Protein AF-A0A3N5DWV9-F1 (afdb_monomer)

Nearest PDB structures (foldseek):
  5wur-assembly2_B  TM=8.855E-01  e=6.430E-06  Bacillus subtilis subsp. subtilis str. 168
  5wuq-assembly1_A  TM=8.742E-01  e=4.858E-06  Bacillus subtilis subsp. subtilis str. 168
  5wur-assembly1_A  TM=8.712E-01  e=4.223E-06  Bacillus subtilis subsp. subtilis str. 168
  7qh5-assembly1_A  TM=7.278E-01  e=8.510E-06  Streptomyces tsukubensis NRRL18488
  7qh5-assembly2_B  TM=7.070E-01  e=1.126E-05  Streptomyces tsukubensis NRRL18488

Structure (mmCIF, N/CA/C/O backbone):
data_AF-A0A3N5DWV9-F1
#
_entry.id   AF-A0A3N5DWV9-F1
#
loop_
_atom_site.group_PDB
_atom_site.id
_atom_site.type_symbol
_atom_site.label_atom_id
_atom_site.label_alt_id
_atom_site.label_comp_id
_atom_site.label_asym_id
_atom_site.label_entity_id
_atom_site.label_seq_id
_atom_site.pdbx_PDB_ins_code
_atom_site.Cartn_x
_atom_site.Cartn_y
_atom_site.Cartn_z
_atom_site.occupancy
_atom_site.B_iso_or_equiv
_atom_site.auth_seq_id
_atom_site.auth_comp_id
_atom_site.auth_asym_id
_atom_site.auth_atom_id
_atom_site.pdbx_PDB_model_num
ATOM 1 N N . MET A 1 1 ? -31.282 -5.369 10.763 1.00 48.88 1 MET A N 1
ATOM 2 C CA . MET A 1 1 ? -30.063 -6.202 10.660 1.00 48.88 1 MET A CA 1
ATOM 3 C C . MET A 1 1 ? -29.044 -5.457 9.824 1.00 48.88 1 MET A C 1
ATOM 5 O O . MET A 1 1 ? -29.419 -4.912 8.793 1.00 48.88 1 MET A O 1
ATOM 9 N N . VAL A 1 2 ? -27.792 -5.394 10.268 1.00 59.12 2 VAL A N 1
ATOM 10 C CA . VAL A 1 2 ? -26.701 -4.851 9.452 1.00 59.12 2 VAL A CA 1
ATOM 11 C C . VAL A 1 2 ? -26.489 -5.791 8.259 1.00 59.12 2 VAL A C 1
ATOM 13 O O . VAL A 1 2 ? -26.286 -6.985 8.460 1.00 59.12 2 VAL A O 1
ATOM 16 N N . ASN A 1 3 ? -26.591 -5.281 7.028 1.00 72.25 3 ASN A N 1
ATOM 17 C CA . ASN A 1 3 ? -26.433 -6.100 5.826 1.00 72.25 3 ASN A CA 1
ATOM 18 C C . ASN A 1 3 ? -24.937 -6.276 5.509 1.00 72.25 3 ASN A C 1
ATOM 20 O O . ASN A 1 3 ? -24.281 -5.370 4.988 1.00 72.25 3 ASN A O 1
ATOM 24 N N . THR A 1 4 ? -24.401 -7.445 5.855 1.00 68.69 4 THR A N 1
ATOM 25 C CA . THR A 1 4 ? -22.992 -7.817 5.662 1.00 68.69 4 THR A CA 1
ATOM 26 C C . THR A 1 4 ? -22.588 -7.854 4.188 1.00 68.69 4 THR A C 1
ATOM 28 O O . THR A 1 4 ? -21.459 -7.489 3.864 1.00 68.69 4 THR A O 1
ATOM 31 N N . GLU A 1 5 ? -23.506 -8.200 3.281 1.00 68.38 5 GLU A N 1
ATOM 32 C CA . GLU A 1 5 ? -23.255 -8.232 1.837 1.00 68.38 5 GLU A CA 1
ATOM 33 C C . GLU A 1 5 ? -22.966 -6.830 1.282 1.00 68.38 5 GLU A C 1
ATOM 35 O O . GLU A 1 5 ? -22.017 -6.643 0.519 1.00 68.38 5 GLU A O 1
ATOM 40 N N . ILE A 1 6 ? -23.729 -5.823 1.723 1.00 72.69 6 ILE A N 1
ATOM 41 C CA . ILE A 1 6 ? -23.518 -4.420 1.328 1.00 72.69 6 ILE A CA 1
ATOM 42 C C . ILE A 1 6 ? -22.158 -3.925 1.829 1.00 72.69 6 ILE A C 1
ATOM 44 O O . ILE A 1 6 ? -21.395 -3.333 1.066 1.00 72.69 6 ILE A O 1
ATOM 48 N N . ILE A 1 7 ? -21.820 -4.214 3.089 1.00 71.69 7 ILE A N 1
ATOM 49 C CA . ILE A 1 7 ? -20.530 -3.831 3.686 1.00 71.69 7 ILE A CA 1
ATOM 50 C C . ILE A 1 7 ? -19.372 -4.480 2.923 1.00 71.69 7 ILE A C 1
ATOM 52 O O . ILE A 1 7 ? -18.377 -3.817 2.627 1.00 71.69 7 ILE A O 1
ATOM 56 N N . TYR A 1 8 ? -19.499 -5.764 2.581 1.00 72.69 8 TYR A N 1
ATOM 57 C CA . TYR A 1 8 ? -18.486 -6.468 1.806 1.00 72.69 8 TYR A CA 1
ATOM 58 C C . TYR A 1 8 ? -18.310 -5.838 0.420 1.00 72.69 8 TYR A C 1
ATOM 60 O O . TYR A 1 8 ? -17.198 -5.443 0.078 1.00 72.69 8 TYR A O 1
ATOM 68 N N . LYS A 1 9 ? -19.395 -5.664 -0.348 1.00 74.06 9 LYS A N 1
ATOM 69 C CA . LYS A 1 9 ? -19.355 -5.045 -1.687 1.00 74.06 9 LYS A CA 1
ATOM 70 C C . LYS A 1 9 ? -18.743 -3.642 -1.667 1.00 74.06 9 LYS A C 1
ATOM 72 O O . LYS A 1 9 ? -17.988 -3.289 -2.569 1.00 74.06 9 LYS A O 1
ATOM 77 N N . GLN A 1 10 ? -19.025 -2.857 -0.629 1.00 74.94 10 GLN A N 1
ATOM 78 C CA . GLN A 1 10 ? -18.552 -1.478 -0.523 1.00 74.94 10 GLN A CA 1
ATOM 79 C C . GLN A 1 10 ? -17.071 -1.367 -0.122 1.00 74.94 10 GLN A C 1
ATOM 81 O O . GLN A 1 10 ? -16.378 -0.452 -0.575 1.00 74.94 10 GLN A O 1
ATOM 86 N N . TYR A 1 11 ? -16.570 -2.262 0.739 1.00 80.56 11 TYR A N 1
ATOM 87 C CA . TYR A 1 11 ? -15.250 -2.090 1.360 1.00 80.56 11 TYR A CA 1
ATOM 88 C C . TYR A 1 11 ? -14.209 -3.149 0.982 1.00 80.56 11 TYR A C 1
ATOM 90 O O . TYR A 1 11 ? -13.022 -2.909 1.212 1.00 80.56 11 TYR A O 1
ATOM 98 N N . SER A 1 12 ? -14.589 -4.279 0.378 1.00 80.81 12 SER A N 1
ATOM 99 C CA . SER A 1 12 ? -13.659 -5.378 0.073 1.00 80.81 12 SER A CA 1
ATOM 100 C C . SER A 1 12 ? -12.497 -4.946 -0.813 1.00 80.81 12 SER A C 1
ATOM 102 O O . SER A 1 12 ? -11.347 -5.187 -0.455 1.00 80.81 12 SER A O 1
ATOM 104 N N . LYS A 1 13 ? -12.765 -4.197 -1.891 1.00 83.38 13 LYS A N 1
ATOM 105 C CA . LYS A 1 13 ? -11.726 -3.652 -2.783 1.00 83.38 13 LYS A CA 1
ATOM 106 C C . LYS A 1 13 ? -10.727 -2.765 -2.034 1.00 83.38 13 LYS A C 1
ATOM 108 O O . LYS A 1 13 ? -9.526 -2.845 -2.263 1.00 83.38 13 LYS A O 1
ATOM 113 N N . ARG A 1 14 ? -11.203 -1.939 -1.097 1.00 83.56 14 ARG A N 1
ATOM 114 C CA . ARG A 1 14 ? -10.351 -1.044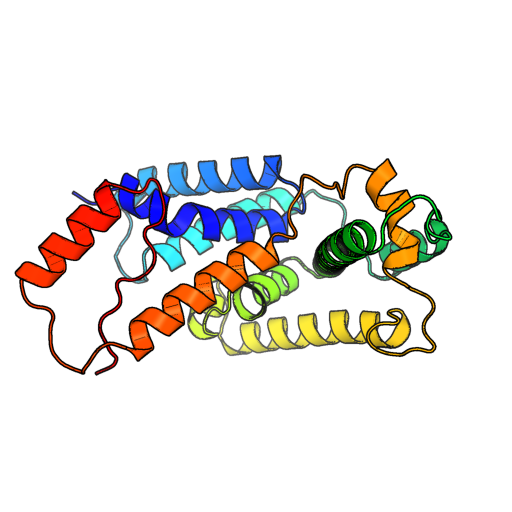 -0.296 1.00 83.56 14 ARG A CA 1
ATOM 115 C C . ARG A 1 14 ? -9.461 -1.816 0.681 1.00 83.56 14 ARG A C 1
ATOM 117 O O . ARG A 1 14 ? -8.272 -1.518 0.790 1.00 83.56 14 ARG A O 1
ATOM 124 N N . ILE A 1 15 ? -10.021 -2.821 1.355 1.00 88.38 15 ILE A N 1
ATOM 125 C CA . ILE A 1 15 ? -9.269 -3.706 2.254 1.00 88.38 15 ILE A CA 1
ATOM 126 C C . ILE A 1 15 ? -8.243 -4.532 1.471 1.00 88.38 15 ILE A C 1
ATOM 128 O O . ILE A 1 15 ? -7.083 -4.587 1.877 1.00 88.38 15 ILE A O 1
ATOM 132 N N . TYR A 1 16 ? -8.631 -5.071 0.314 1.00 89.44 16 TYR A N 1
ATOM 133 C CA . TYR A 1 16 ? -7.731 -5.777 -0.593 1.00 89.44 16 TYR A CA 1
ATOM 134 C C . TYR A 1 16 ? -6.580 -4.890 -1.054 1.00 89.44 16 TYR A C 1
ATOM 136 O O . TYR A 1 16 ? -5.425 -5.299 -0.982 1.00 89.44 16 TYR A O 1
ATOM 144 N N . ASN A 1 17 ? -6.858 -3.648 -1.452 1.00 85.31 17 ASN A N 1
ATOM 145 C CA . ASN A 1 17 ? -5.821 -2.715 -1.880 1.00 85.31 17 ASN A CA 1
ATOM 146 C C . ASN A 1 17 ? -4.827 -2.398 -0.754 1.00 85.31 17 ASN A C 1
ATOM 148 O O . ASN A 1 17 ? -3.620 -2.355 -1.005 1.00 85.31 17 ASN A O 1
ATOM 152 N N . LEU A 1 18 ? -5.295 -2.225 0.489 1.00 88.81 18 LEU A N 1
ATOM 153 C CA . LEU A 1 18 ? -4.397 -2.098 1.638 1.00 88.81 18 LEU A CA 1
ATOM 154 C C . LEU A 1 18 ? -3.541 -3.359 1.807 1.00 88.81 18 LEU A C 1
ATOM 156 O O . LEU A 1 18 ? -2.319 -3.246 1.895 1.00 88.81 18 LEU A O 1
ATOM 160 N N . ALA A 1 19 ? -4.169 -4.536 1.851 1.00 91.25 19 ALA A N 1
ATOM 161 C CA . ALA A 1 19 ? -3.479 -5.802 2.069 1.00 91.25 19 ALA A CA 1
ATOM 162 C C . ALA A 1 19 ? -2.430 -6.054 0.980 1.00 91.25 19 ALA A C 1
ATOM 164 O O . ALA A 1 19 ? -1.264 -6.268 1.294 1.00 91.25 19 ALA A O 1
ATOM 165 N N . TYR A 1 20 ? -2.794 -5.870 -0.287 1.00 87.62 20 TYR A N 1
ATOM 166 C CA . TYR A 1 20 ? -1.903 -6.010 -1.434 1.00 87.62 20 TYR A CA 1
ATOM 167 C C . TYR A 1 20 ? -0.716 -5.049 -1.381 1.00 87.62 20 TYR A C 1
ATOM 169 O O . TYR A 1 20 ? 0.422 -5.458 -1.590 1.00 87.62 20 TYR A O 1
ATOM 177 N N . ARG A 1 21 ? -0.932 -3.769 -1.052 1.00 86.75 21 ARG A N 1
ATOM 178 C CA . ARG A 1 21 ? 0.182 -2.813 -0.916 1.00 86.75 21 ARG A CA 1
ATOM 179 C C . ARG A 1 21 ? 1.060 -3.095 0.303 1.00 86.75 21 ARG A C 1
ATOM 181 O O . ARG A 1 21 ? 2.220 -2.678 0.333 1.00 86.75 21 ARG A O 1
ATOM 188 N N . MET A 1 22 ? 0.530 -3.790 1.305 1.00 91.50 22 MET A N 1
ATOM 189 C CA . MET A 1 22 ? 1.289 -4.225 2.472 1.00 91.50 22 MET A CA 1
ATOM 190 C C . MET A 1 22 ? 2.123 -5.477 2.185 1.00 91.50 22 MET A C 1
ATOM 192 O O . MET A 1 22 ? 3.300 -5.490 2.560 1.00 91.50 22 MET A O 1
ATOM 196 N N . THR A 1 23 ? 1.546 -6.493 1.537 1.00 88.62 23 THR A N 1
ATOM 197 C CA . THR A 1 23 ? 2.163 -7.812 1.305 1.00 88.62 23 THR A CA 1
ATOM 198 C C . THR A 1 23 ? 2.984 -7.870 0.020 1.00 88.62 23 THR A C 1
ATOM 200 O O . THR A 1 23 ? 4.066 -8.454 0.018 1.00 88.62 23 THR A O 1
ATOM 203 N N . GLY A 1 24 ? 2.515 -7.212 -1.041 1.00 83.19 24 GLY A N 1
ATOM 204 C CA . GLY A 1 24 ? 3.052 -7.321 -2.397 1.00 83.19 24 GLY A CA 1
ATOM 205 C C . GLY A 1 24 ? 2.625 -8.592 -3.135 1.00 83.19 24 GLY A C 1
ATOM 206 O O . GLY A 1 24 ? 3.165 -8.856 -4.204 1.00 83.19 24 GLY A O 1
ATOM 207 N N . ASP A 1 25 ? 1.685 -9.359 -2.580 1.00 83.69 25 ASP A N 1
ATOM 208 C CA . ASP A 1 25 ? 1.244 -10.654 -3.099 1.00 83.69 25 ASP A CA 1
ATOM 209 C C . ASP A 1 25 ? -0.290 -10.714 -3.171 1.00 83.69 25 ASP A C 1
ATOM 211 O O . ASP A 1 25 ? -0.984 -10.171 -2.304 1.00 83.69 25 ASP A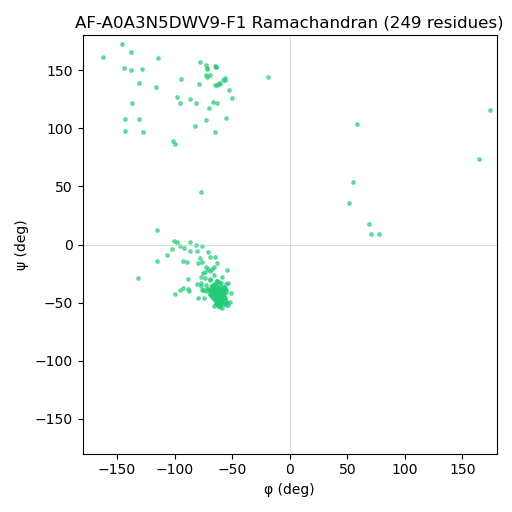 O 1
ATOM 215 N N . LYS A 1 26 ? -0.819 -11.297 -4.254 1.00 80.81 26 LYS A N 1
ATOM 216 C CA . LYS A 1 26 ? -2.259 -11.298 -4.555 1.00 80.81 26 LYS A CA 1
ATOM 217 C C . LYS A 1 26 ? -3.030 -12.285 -3.687 1.00 80.81 26 LYS A C 1
ATOM 219 O O . LYS A 1 26 ? -4.136 -11.936 -3.270 1.00 80.81 26 LYS A O 1
ATOM 224 N N . ASP A 1 27 ? -2.453 -13.450 -3.431 1.00 82.38 27 ASP A N 1
ATOM 225 C CA . ASP A 1 27 ? -3.091 -14.527 -2.682 1.00 82.38 27 ASP A CA 1
ATOM 226 C C . ASP A 1 27 ? -3.098 -14.149 -1.202 1.00 82.38 27 ASP A C 1
ATOM 228 O O . ASP A 1 27 ? -4.160 -14.086 -0.586 1.00 82.38 27 ASP A O 1
ATOM 232 N N . ASP A 1 28 ? -1.958 -13.671 -0.690 1.00 87.50 28 ASP A N 1
ATOM 233 C CA . ASP A 1 28 ? -1.846 -13.124 0.665 1.00 87.50 28 ASP A CA 1
ATOM 234 C C . ASP A 1 28 ? -2.849 -11.980 0.905 1.00 87.50 28 ASP A C 1
ATOM 236 O O . ASP A 1 28 ? -3.441 -11.849 1.980 1.00 87.50 28 ASP A O 1
ATOM 240 N N . ALA A 1 29 ? -3.034 -11.108 -0.091 1.00 88.12 29 ALA A N 1
ATOM 241 C CA . ALA A 1 29 ? -3.977 -9.999 0.004 1.00 88.12 29 ALA A CA 1
ATOM 242 C C . ALA A 1 29 ? -5.436 -10.465 -0.001 1.00 88.12 29 ALA A C 1
ATOM 244 O O . ALA A 1 29 ? -6.257 -9.892 0.723 1.00 88.12 29 ALA A O 1
ATOM 245 N N . SER A 1 30 ? -5.755 -11.477 -0.810 1.00 85.06 30 SER A N 1
ATOM 246 C CA . SER A 1 30 ? -7.080 -12.096 -0.854 1.00 85.06 30 SER A CA 1
ATOM 247 C C . SER A 1 30 ? -7.411 -12.735 0.491 1.00 85.06 30 SER A C 1
ATOM 249 O O . SER A 1 30 ? -8.434 -12.393 1.090 1.00 85.06 30 SER A O 1
ATOM 251 N N . ASP A 1 31 ? -6.489 -13.541 1.018 1.00 91.12 31 ASP A N 1
ATOM 252 C CA . ASP A 1 31 ? -6.627 -14.224 2.300 1.00 91.12 31 ASP A CA 1
ATOM 253 C C . ASP A 1 31 ? -6.841 -13.218 3.426 1.00 91.12 31 ASP A C 1
ATOM 255 O O . ASP A 1 31 ? -7.869 -13.262 4.094 1.00 91.12 31 ASP A O 1
ATOM 259 N N . ILE A 1 32 ? -5.953 -12.225 3.580 1.00 94.25 32 ILE A N 1
ATOM 260 C CA . ILE A 1 32 ? -6.089 -11.175 4.606 1.00 94.25 32 ILE A CA 1
ATOM 261 C C . ILE A 1 32 ? -7.422 -10.429 4.484 1.00 94.25 32 ILE A C 1
ATOM 263 O O . ILE A 1 32 ? -8.011 -10.050 5.504 1.00 94.25 32 ILE A O 1
ATOM 267 N N . THR A 1 33 ? -7.899 -10.192 3.261 1.00 90.50 33 THR A N 1
ATOM 268 C CA . THR A 1 33 ? -9.182 -9.520 3.029 1.00 90.50 33 THR A CA 1
ATOM 269 C C . THR A 1 33 ? -10.328 -10.380 3.526 1.00 90.50 33 THR A C 1
ATOM 271 O O . THR A 1 33 ? -11.123 -9.913 4.340 1.00 90.50 33 THR A O 1
ATOM 274 N N . GLN A 1 34 ? -10.396 -11.635 3.091 1.00 87.38 34 GLN A N 1
ATOM 275 C CA . GLN A 1 34 ? -11.420 -12.579 3.525 1.00 87.38 34 GLN A CA 1
ATOM 276 C C . GLN A 1 34 ? -11.439 -12.697 5.050 1.00 87.38 34 GLN A C 1
ATOM 278 O O . GLN A 1 34 ? -12.467 -12.482 5.694 1.00 87.38 34 GLN A O 1
ATOM 283 N N . ASP A 1 35 ? -10.271 -12.928 5.631 1.00 95.12 35 ASP A N 1
ATOM 284 C CA . ASP A 1 35 ? -10.065 -13.039 7.062 1.00 95.12 35 ASP A CA 1
ATOM 285 C C . ASP A 1 35 ? -10.518 -11.787 7.827 1.00 95.12 35 ASP A C 1
ATOM 287 O O . ASP A 1 35 ? -11.062 -11.879 8.932 1.00 95.12 35 ASP A O 1
ATOM 291 N N . THR A 1 36 ? -10.271 -10.598 7.264 1.00 92.62 36 THR A N 1
ATOM 292 C CA . THR A 1 36 ? -10.724 -9.317 7.825 1.00 92.62 36 THR A CA 1
ATOM 293 C C . THR A 1 36 ? -12.240 -9.282 7.945 1.00 92.62 36 THR A C 1
ATOM 295 O O . THR A 1 36 ? -12.753 -8.916 9.002 1.00 92.62 36 THR A O 1
ATOM 298 N N . PHE A 1 37 ? -12.957 -9.668 6.889 1.00 87.44 37 PHE A N 1
ATOM 299 C CA . PHE A 1 37 ? -14.419 -9.652 6.892 1.00 87.44 37 PHE A CA 1
ATOM 300 C C . PHE A 1 37 ? -15.011 -10.757 7.759 1.00 87.44 37 PHE A C 1
ATOM 302 O O . PHE A 1 37 ? -15.956 -10.478 8.488 1.00 87.44 37 PHE A O 1
ATOM 309 N N . ILE A 1 38 ? -14.428 -11.961 7.772 1.00 90.44 38 ILE A N 1
ATOM 310 C CA . ILE A 1 38 ? -14.840 -13.033 8.693 1.00 90.44 38 ILE A CA 1
ATOM 311 C C . ILE A 1 38 ? -14.730 -12.540 10.139 1.00 90.44 38 ILE A C 1
ATOM 313 O O . ILE A 1 38 ? -15.699 -12.595 10.894 1.00 90.44 38 ILE A O 1
ATOM 317 N N . GLN A 1 39 ? -13.576 -11.988 10.526 1.00 88.50 39 GLN A N 1
ATOM 318 C CA . GLN A 1 39 ? -13.384 -11.469 11.879 1.00 88.50 39 GLN A CA 1
ATOM 319 C C . GLN A 1 39 ? -14.310 -10.279 12.182 1.00 88.50 39 GLN A C 1
ATOM 321 O O . GLN A 1 39 ? -14.863 -10.200 13.282 1.00 88.50 39 GLN A O 1
ATOM 326 N N . GLY A 1 40 ? -14.472 -9.363 11.225 1.00 84.81 40 GLY A N 1
ATOM 327 C CA . GLY A 1 40 ? -15.333 -8.192 11.357 1.00 84.81 40 GLY A CA 1
ATOM 328 C C . GLY A 1 40 ? -16.802 -8.569 11.534 1.00 84.81 40 GLY A C 1
ATOM 329 O O . GLY A 1 40 ? -17.459 -8.060 12.430 1.00 84.81 40 GLY A O 1
ATOM 330 N N . PHE A 1 41 ? -17.323 -9.508 10.750 1.00 85.25 41 PHE A N 1
ATOM 331 C CA . PHE A 1 41 ? -18.713 -9.947 10.873 1.00 85.25 41 PHE A CA 1
ATOM 332 C C . PHE A 1 41 ? -18.955 -10.769 12.140 1.00 85.25 41 PHE A C 1
ATOM 334 O O . PHE A 1 41 ? -19.951 -10.537 12.819 1.00 85.25 41 PHE A O 1
ATOM 341 N N . ASN A 1 42 ? -18.007 -11.626 12.533 1.00 82.44 42 ASN A N 1
ATOM 342 C CA . ASN A 1 42 ? -18.087 -12.388 13.786 1.00 82.44 42 ASN A CA 1
ATOM 343 C C . ASN A 1 42 ? -18.030 -11.514 15.047 1.00 82.44 42 ASN A C 1
ATOM 345 O O . ASN A 1 42 ? -18.383 -11.982 16.124 1.00 82.44 42 ASN A O 1
ATOM 349 N N . SER A 1 43 ? -17.536 -10.278 14.933 1.00 82.25 43 SER A N 1
ATOM 350 C CA . SER A 1 43 ? -17.398 -9.341 16.057 1.00 82.25 43 SER A CA 1
ATOM 351 C C . SER A 1 43 ? -18.285 -8.104 15.903 1.00 82.25 43 SER A C 1
ATOM 353 O O . SER A 1 43 ? -18.064 -7.100 16.581 1.00 82.25 43 SER A O 1
ATOM 355 N N . LEU A 1 44 ? -19.231 -8.130 14.960 1.00 76.75 44 LEU A N 1
ATOM 356 C CA . LEU A 1 44 ? -20.034 -6.967 14.587 1.00 76.75 44 LEU A CA 1
ATOM 357 C C . LEU A 1 44 ? -21.005 -6.555 15.700 1.00 76.75 44 LEU A C 1
ATOM 359 O O . LEU A 1 44 ? -21.278 -5.374 15.876 1.00 76.75 44 LEU A O 1
ATOM 363 N N . ASP A 1 45 ? -21.469 -7.521 16.486 1.00 75.00 45 ASP A N 1
ATOM 364 C CA . ASP A 1 45 ? -22.240 -7.340 17.720 1.00 75.00 45 ASP A CA 1
ATOM 365 C C . ASP A 1 45 ? -21.488 -6.518 18.783 1.00 75.00 45 ASP A C 1
ATOM 367 O O . ASP A 1 45 ? -22.101 -5.813 19.582 1.00 75.00 45 ASP A O 1
ATOM 371 N N . LYS A 1 46 ? -20.150 -6.563 18.766 1.00 72.94 46 LYS A N 1
ATOM 372 C CA . LYS A 1 46 ? -19.267 -5.822 19.682 1.00 72.94 46 LYS A CA 1
ATOM 373 C C . LYS A 1 46 ? -18.846 -4.458 19.142 1.00 72.94 46 LYS A C 1
ATOM 375 O O . LYS A 1 46 ? -18.127 -3.723 19.825 1.00 72.94 46 LYS A O 1
ATOM 380 N N . PHE A 1 47 ? -19.243 -4.107 17.921 1.00 71.81 47 PHE A N 1
ATOM 381 C CA . PHE A 1 47 ? -18.927 -2.813 17.339 1.00 71.81 47 PHE A CA 1
ATOM 382 C C . PHE A 1 47 ? -19.753 -1.711 18.014 1.00 71.81 47 PHE A C 1
ATOM 384 O O . PHE A 1 47 ? -20.950 -1.569 17.787 1.00 71.81 47 PHE A O 1
ATOM 391 N N . LYS A 1 48 ? -19.089 -0.896 18.837 1.00 68.38 48 LYS A N 1
ATOM 392 C CA . LYS A 1 48 ? -19.726 0.141 19.664 1.00 68.38 48 LYS A CA 1
ATOM 393 C C . LYS A 1 48 ? -20.155 1.408 18.908 1.00 68.38 48 LYS A C 1
ATOM 395 O O . LYS A 1 48 ? -20.661 2.334 19.528 1.00 68.38 48 LYS A O 1
ATOM 400 N N . GLY A 1 49 ? -19.906 1.501 17.598 1.00 71.31 49 GLY A N 1
ATOM 401 C CA . GLY A 1 49 ? -20.234 2.698 16.806 1.00 71.31 49 GLY A CA 1
ATOM 402 C C . GLY A 1 49 ? -19.366 3.932 17.094 1.00 71.31 49 GLY A C 1
ATOM 403 O O . GLY A 1 49 ? -19.638 5.008 16.579 1.00 71.31 49 GLY A O 1
ATOM 404 N N . GLU A 1 50 ? -18.289 3.787 17.870 1.00 68.38 50 GLU A N 1
ATOM 405 C CA . GLU A 1 50 ? -17.355 4.873 18.228 1.00 68.38 50 GLU A CA 1
ATOM 406 C C . GLU A 1 50 ? -16.475 5.341 17.047 1.00 68.38 50 GLU A C 1
ATOM 408 O O . GLU A 1 50 ? -15.708 6.295 17.149 1.00 68.38 50 GLU A O 1
ATOM 413 N N . SER A 1 51 ? -16.554 4.653 15.908 1.00 69.12 51 SER A N 1
ATOM 414 C CA . SER A 1 51 ? -15.895 5.027 14.656 1.00 69.12 51 SER A CA 1
ATOM 415 C C . SER A 1 51 ? -16.771 4.622 13.476 1.00 69.12 51 SER A C 1
ATOM 417 O O . SER A 1 51 ? -17.772 3.937 13.650 1.00 69.12 51 SER A O 1
ATOM 419 N N . GLN A 1 52 ? -16.399 5.023 12.262 1.00 75.62 52 GLN A N 1
ATOM 420 C CA . GLN A 1 52 ? -17.040 4.504 11.057 1.00 75.62 52 GLN A CA 1
ATOM 421 C C . GLN A 1 52 ? -16.670 3.029 10.848 1.00 75.62 52 GLN A C 1
ATOM 423 O O . GLN A 1 52 ? -15.540 2.620 11.126 1.00 75.62 52 GLN A O 1
ATOM 428 N N . ILE A 1 53 ? -17.593 2.230 10.307 1.00 75.19 53 ILE A N 1
ATOM 429 C CA . ILE A 1 53 ? -17.386 0.783 10.126 1.00 75.19 53 ILE A CA 1
ATOM 430 C C . ILE A 1 53 ? -16.151 0.461 9.270 1.00 75.19 53 ILE A C 1
ATOM 432 O O . ILE A 1 53 ? -15.407 -0.468 9.578 1.00 75.19 53 ILE A O 1
ATOM 436 N N . TYR A 1 54 ? -15.864 1.273 8.247 1.00 77.62 54 TYR A N 1
ATOM 437 C CA . TYR A 1 54 ? -14.671 1.088 7.417 1.00 77.62 54 TYR A CA 1
ATOM 438 C C . TYR A 1 54 ? -13.375 1.350 8.199 1.00 77.62 54 TYR A C 1
ATOM 440 O O . TYR A 1 54 ? -12.389 0.646 7.995 1.00 77.62 54 TYR A O 1
ATOM 448 N N . THR A 1 55 ? -13.362 2.320 9.122 1.00 76.94 55 THR A N 1
ATOM 449 C CA . THR A 1 55 ? -12.209 2.607 9.991 1.00 76.94 55 THR A CA 1
ATOM 450 C C . THR A 1 55 ? -11.912 1.405 10.878 1.00 76.94 55 THR A C 1
ATOM 452 O O . THR A 1 55 ? -10.754 1.027 11.056 1.00 76.94 55 THR A O 1
ATOM 455 N N . TRP A 1 56 ? -12.958 0.761 11.393 1.00 81.44 56 TRP A N 1
ATOM 456 C CA . TRP A 1 56 ? -12.834 -0.455 12.185 1.00 81.44 56 TRP A CA 1
ATOM 457 C C . TRP A 1 56 ? -12.324 -1.648 11.363 1.00 81.44 56 TRP A C 1
ATOM 459 O O . TRP A 1 56 ? -11.371 -2.308 11.781 1.00 81.44 56 TRP A O 1
ATOM 469 N N . LEU A 1 57 ? -12.856 -1.869 10.155 1.00 84.94 57 LEU A N 1
ATOM 470 C CA . LEU A 1 57 ? -12.354 -2.901 9.236 1.00 84.94 57 LEU A CA 1
ATOM 471 C C . LEU A 1 57 ? -10.880 -2.675 8.869 1.00 84.94 57 LEU A C 1
ATOM 473 O O . LEU A 1 57 ? -10.097 -3.624 8.860 1.00 84.94 57 LEU A O 1
ATOM 477 N N . TYR A 1 58 ? -10.460 -1.426 8.652 1.00 90.69 58 TYR A N 1
ATOM 478 C CA . TYR A 1 58 ? -9.051 -1.104 8.424 1.00 90.69 58 TYR A CA 1
ATOM 479 C C . TYR A 1 58 ? -8.159 -1.412 9.630 1.00 90.69 58 TYR A C 1
ATOM 481 O O . TYR A 1 58 ? -7.026 -1.848 9.430 1.00 90.69 58 TYR A O 1
ATOM 489 N N . LYS A 1 59 ? -8.636 -1.231 10.870 1.00 92.50 59 LYS A N 1
ATOM 490 C CA . LYS A 1 59 ? -7.883 -1.647 12.070 1.00 92.50 59 LYS A CA 1
ATOM 491 C C . LYS A 1 59 ? -7.680 -3.163 12.099 1.00 92.50 59 LYS A C 1
ATOM 493 O O . LYS A 1 59 ? -6.570 -3.622 12.369 1.00 92.50 59 LYS A O 1
ATOM 498 N N . ILE A 1 60 ? -8.718 -3.937 11.774 1.00 93.94 60 ILE A N 1
ATOM 499 C CA . ILE A 1 60 ? -8.626 -5.403 11.676 1.00 93.94 60 ILE A CA 1
ATOM 500 C C . ILE A 1 60 ? -7.622 -5.796 10.582 1.00 93.94 60 ILE A C 1
ATOM 502 O O . ILE A 1 60 ? -6.670 -6.530 10.860 1.00 93.94 60 ILE A O 1
ATOM 506 N N . ALA A 1 61 ? -7.778 -5.251 9.372 1.00 95.00 61 ALA A N 1
ATOM 507 C CA . ALA A 1 61 ? -6.905 -5.535 8.233 1.00 95.00 61 ALA A CA 1
ATOM 508 C C . ALA A 1 61 ? -5.446 -5.164 8.506 1.00 95.00 61 ALA A C 1
ATOM 510 O O . ALA A 1 61 ? -4.543 -5.955 8.238 1.00 95.00 61 ALA A O 1
ATOM 511 N N . LYS A 1 62 ? -5.203 -3.988 9.101 1.00 95.94 62 LYS A N 1
ATOM 512 C CA . LYS A 1 62 ? -3.877 -3.559 9.560 1.00 95.94 62 LYS A CA 1
ATOM 513 C C . LYS A 1 62 ? -3.264 -4.611 10.473 1.00 95.94 62 LYS A C 1
ATOM 515 O O . LYS A 1 62 ? -2.123 -5.001 10.250 1.00 95.94 62 LYS A O 1
ATOM 520 N N . ASN A 1 63 ? -3.981 -5.045 11.508 1.00 97.00 63 ASN A N 1
ATOM 521 C CA . ASN A 1 63 ? -3.437 -5.983 12.488 1.00 97.00 63 ASN A CA 1
ATOM 522 C C . ASN A 1 63 ? -3.091 -7.327 11.841 1.00 97.00 63 ASN A C 1
ATOM 524 O O . ASN A 1 63 ? -2.041 -7.895 12.143 1.00 97.00 63 ASN A O 1
ATOM 528 N N . LYS A 1 64 ? -3.917 -7.794 10.898 1.00 96.75 64 LYS A N 1
ATOM 529 C CA . LYS A 1 64 ? -3.621 -8.985 10.094 1.00 96.75 64 LYS A CA 1
ATOM 530 C C . LYS A 1 64 ? -2.385 -8.796 9.218 1.00 96.75 64 LYS A C 1
ATOM 532 O O . LYS A 1 64 ? -1.484 -9.622 9.287 1.00 96.75 64 LYS A O 1
ATOM 537 N N . CYS A 1 65 ? -2.279 -7.680 8.493 1.00 96.44 65 CYS A N 1
ATOM 538 C CA . CYS A 1 65 ? -1.092 -7.351 7.698 1.00 96.44 65 CYS A CA 1
ATOM 539 C C . CYS A 1 65 ? 0.179 -7.288 8.556 1.00 96.44 65 CYS A C 1
ATOM 541 O O . CYS A 1 65 ? 1.223 -7.792 8.156 1.00 96.44 65 CYS A O 1
ATOM 543 N N . LEU A 1 66 ? 0.113 -6.660 9.733 1.00 95.75 66 LEU A N 1
ATOM 544 C CA . LEU A 1 66 ? 1.260 -6.544 10.633 1.00 95.75 66 LEU A CA 1
ATOM 545 C C . LEU A 1 66 ? 1.705 -7.914 11.137 1.00 95.75 66 LEU A C 1
ATOM 547 O O . LEU A 1 66 ? 2.870 -8.257 10.964 1.00 95.75 66 LEU A O 1
ATOM 551 N N . ARG A 1 67 ? 0.776 -8.723 11.658 1.00 95.38 67 ARG A N 1
ATOM 552 C CA . ARG A 1 67 ? 1.061 -10.090 12.116 1.00 95.38 67 ARG A CA 1
ATOM 553 C C . ARG A 1 67 ? 1.641 -10.957 11.000 1.00 95.38 67 ARG A C 1
ATOM 555 O O . ARG A 1 67 ? 2.577 -11.716 11.227 1.00 95.38 67 ARG A O 1
ATOM 562 N N . TYR A 1 68 ? 1.094 -10.823 9.796 1.00 93.81 68 TYR A N 1
ATOM 563 C CA . TYR A 1 68 ? 1.570 -11.522 8.610 1.00 93.81 68 TYR A CA 1
ATOM 564 C C . TYR A 1 68 ? 3.028 -11.165 8.270 1.00 93.81 68 TYR A C 1
ATOM 566 O O . TYR A 1 68 ? 3.841 -12.027 7.939 1.00 93.81 68 TYR A O 1
ATOM 574 N N . LEU A 1 69 ? 3.381 -9.884 8.390 1.00 92.94 69 LEU A N 1
ATOM 575 C CA . LEU A 1 69 ? 4.692 -9.361 8.005 1.00 92.94 69 LEU A CA 1
ATOM 576 C C . LEU A 1 69 ? 5.744 -9.408 9.121 1.00 92.94 69 LEU A C 1
ATOM 578 O O . LEU A 1 69 ? 6.926 -9.272 8.817 1.00 92.94 69 LEU A O 1
ATOM 582 N N . GLU A 1 70 ? 5.357 -9.608 10.384 1.00 88.62 70 GLU A N 1
ATOM 583 C CA . GLU A 1 70 ? 6.268 -9.632 11.542 1.00 88.62 70 GLU A CA 1
ATOM 584 C C . GLU A 1 70 ? 7.410 -10.647 11.399 1.00 88.62 70 GLU A C 1
ATOM 586 O O . GLU A 1 70 ? 8.525 -10.381 11.842 1.00 88.62 70 GLU A O 1
ATOM 591 N N . LYS A 1 71 ? 7.151 -11.790 10.752 1.00 81.19 71 LYS A N 1
ATOM 592 C CA . LYS A 1 71 ? 8.130 -12.875 10.567 1.00 81.19 71 LYS A CA 1
ATOM 593 C C . LYS A 1 71 ? 8.832 -12.852 9.205 1.00 81.19 71 LYS A C 1
ATOM 595 O O . LYS A 1 71 ? 9.612 -13.755 8.912 1.00 81.19 71 LYS A O 1
ATOM 600 N N . ARG A 1 72 ? 8.549 -11.863 8.349 1.00 82.56 72 ARG A N 1
ATOM 601 C CA . ARG A 1 72 ? 9.126 -11.778 6.999 1.00 82.56 72 ARG A CA 1
ATOM 602 C C . ARG A 1 72 ? 10.375 -10.900 6.983 1.00 82.56 72 ARG A C 1
ATOM 604 O O . ARG A 1 72 ? 10.442 -9.864 7.643 1.00 82.56 72 ARG A O 1
ATOM 611 N N . ASN A 1 73 ? 11.360 -11.306 6.182 1.00 73.94 73 ASN A N 1
ATOM 612 C CA . ASN A 1 73 ? 12.608 -10.565 6.030 1.00 73.94 73 ASN A CA 1
ATOM 613 C C . ASN A 1 73 ? 12.358 -9.158 5.483 1.00 73.94 73 ASN A C 1
ATOM 615 O O . ASN A 1 73 ? 11.574 -8.942 4.556 1.00 73.94 73 ASN A O 1
ATOM 619 N N . LYS A 1 74 ? 13.064 -8.188 6.059 1.00 76.75 74 LYS A N 1
ATOM 620 C CA . LYS A 1 74 ? 12.950 -6.789 5.671 1.00 76.75 74 LYS A CA 1
ATOM 621 C C . LYS A 1 74 ? 13.792 -6.513 4.428 1.00 76.75 74 LYS A C 1
ATOM 623 O O . LYS A 1 74 ? 15.009 -6.656 4.459 1.00 76.75 74 LYS A O 1
ATOM 628 N N . THR A 1 75 ? 13.155 -6.038 3.363 1.00 83.38 75 THR A N 1
ATOM 629 C CA . THR A 1 75 ? 13.857 -5.476 2.201 1.00 83.38 75 THR A CA 1
ATOM 630 C C . THR A 1 75 ? 14.451 -4.110 2.559 1.00 83.38 75 THR A C 1
ATOM 632 O O . THR A 1 75 ? 13.867 -3.346 3.331 1.00 83.38 75 THR A O 1
ATOM 635 N N . THR A 1 76 ? 15.612 -3.775 2.001 1.00 89.69 76 THR A N 1
ATOM 636 C CA . THR A 1 76 ? 16.273 -2.471 2.184 1.00 89.69 76 THR A CA 1
ATOM 637 C C . THR A 1 76 ? 16.319 -1.706 0.866 1.00 89.69 76 THR A C 1
ATOM 639 O O . THR A 1 76 ? 16.187 -2.300 -0.199 1.00 89.69 76 THR A O 1
ATOM 642 N N . PHE A 1 77 ? 16.513 -0.387 0.914 1.00 85.19 77 PHE A N 1
ATOM 643 C CA . PHE A 1 77 ? 16.696 0.396 -0.315 1.00 85.19 77 PHE A CA 1
ATOM 644 C C . PHE A 1 77 ? 17.970 -0.005 -1.073 1.00 85.19 77 PHE A C 1
ATOM 646 O O . PHE A 1 77 ? 17.945 -0.024 -2.295 1.00 85.19 77 PHE A O 1
ATOM 653 N N . LEU A 1 78 ? 19.033 -0.396 -0.358 1.00 88.50 78 LEU A N 1
ATOM 654 C CA . LEU A 1 78 ? 20.275 -0.884 -0.962 1.00 88.50 78 LEU A CA 1
ATOM 655 C C . LEU A 1 78 ? 20.049 -2.187 -1.742 1.00 88.50 78 LEU A C 1
ATOM 657 O O . LEU A 1 78 ? 20.356 -2.250 -2.923 1.00 88.50 78 LEU A O 1
ATOM 661 N N . SER A 1 79 ? 19.416 -3.191 -1.122 1.00 88.94 79 SER A N 1
ATOM 662 C CA . SER A 1 79 ? 19.101 -4.458 -1.811 1.00 88.94 79 SER A CA 1
ATOM 663 C C . SER A 1 79 ? 18.166 -4.272 -3.013 1.00 88.94 79 SER A C 1
ATOM 665 O O . SER A 1 79 ? 18.284 -4.992 -4.001 1.00 88.94 79 SER A O 1
ATOM 667 N N . LEU A 1 80 ? 17.250 -3.297 -2.955 1.00 86.44 80 LEU A N 1
ATOM 668 C CA . LEU A 1 80 ? 16.398 -2.949 -4.091 1.00 86.44 80 LEU A CA 1
ATOM 669 C C . LEU A 1 80 ? 17.198 -2.292 -5.225 1.00 86.44 80 LEU A C 1
ATOM 671 O O . LEU A 1 80 ? 16.975 -2.624 -6.385 1.00 86.44 80 LEU A O 1
ATOM 675 N N . GLN A 1 81 ? 18.116 -1.382 -4.896 1.00 87.38 81 GLN A N 1
ATOM 676 C CA . GLN A 1 81 ? 19.002 -0.754 -5.874 1.00 87.38 81 GLN A CA 1
ATOM 677 C C . GLN A 1 81 ? 19.887 -1.799 -6.563 1.00 87.38 81 GLN A C 1
ATOM 679 O O . GLN A 1 81 ? 19.878 -1.883 -7.784 1.00 87.38 81 GLN A O 1
ATOM 684 N N . GLU A 1 82 ? 20.541 -2.674 -5.795 1.00 89.06 82 GLU A N 1
ATOM 685 C CA . GLU A 1 82 ? 21.359 -3.761 -6.345 1.00 89.06 82 GLU A CA 1
ATOM 686 C C . GLU A 1 82 ? 20.564 -4.684 -7.279 1.00 89.06 82 GLU A C 1
ATOM 688 O O . GLU A 1 82 ? 21.093 -5.158 -8.284 1.00 89.06 82 GLU A O 1
ATOM 693 N N . LEU A 1 83 ? 19.294 -4.958 -6.955 1.00 86.44 83 LEU A N 1
ATOM 694 C CA . LEU A 1 83 ? 18.415 -5.736 -7.824 1.00 86.44 83 LEU A CA 1
ATOM 695 C C . LEU A 1 83 ? 18.162 -5.008 -9.148 1.00 86.44 83 LEU A C 1
ATOM 697 O O . LEU A 1 83 ? 18.257 -5.629 -10.203 1.00 86.44 83 LEU A O 1
ATOM 701 N N . ILE A 1 84 ? 17.850 -3.711 -9.105 1.00 85.75 84 ILE A N 1
ATOM 702 C CA . ILE A 1 84 ? 17.616 -2.891 -10.304 1.00 85.75 84 ILE A CA 1
ATOM 703 C C . ILE A 1 84 ? 18.872 -2.855 -11.180 1.00 85.75 84 ILE A C 1
ATOM 705 O O . ILE A 1 84 ? 18.783 -3.096 -12.384 1.00 85.75 84 ILE A O 1
ATOM 709 N N . ASP A 1 85 ? 20.037 -2.631 -10.577 1.00 87.94 85 ASP A N 1
ATOM 710 C CA . ASP A 1 85 ? 21.308 -2.538 -11.296 1.00 87.94 85 ASP A CA 1
ATOM 711 C C . ASP A 1 85 ? 21.665 -3.866 -11.985 1.00 87.94 85 ASP A C 1
ATOM 713 O O . ASP A 1 85 ? 22.083 -3.875 -13.140 1.00 87.94 85 ASP A O 1
ATOM 717 N N . LYS A 1 86 ? 21.428 -5.007 -11.321 1.00 88.00 86 LYS A N 1
ATOM 718 C CA . LYS A 1 86 ? 21.703 -6.349 -11.873 1.00 88.00 86 LYS A CA 1
ATOM 719 C C . LYS A 1 86 ? 20.722 -6.801 -12.953 1.00 88.00 86 LYS A C 1
ATOM 721 O O . LYS A 1 86 ? 21.044 -7.707 -13.716 1.00 88.00 86 LYS A O 1
ATOM 726 N N . THR A 1 87 ? 19.509 -6.253 -12.971 1.00 84.88 87 THR A N 1
ATOM 727 C CA . THR A 1 87 ? 18.413 -6.742 -13.831 1.00 84.88 87 THR A CA 1
ATOM 728 C C . THR A 1 87 ? 18.106 -5.828 -15.009 1.00 84.88 87 THR A C 1
ATOM 730 O O . THR A 1 87 ? 17.354 -6.218 -15.904 1.00 84.88 87 THR A O 1
ATOM 733 N N . SER A 1 88 ? 18.706 -4.637 -15.034 1.00 83.88 88 SER A N 1
ATOM 734 C CA . SER A 1 88 ? 18.563 -3.679 -16.124 1.00 83.88 88 SER A CA 1
ATOM 735 C C . SER A 1 88 ? 19.126 -4.248 -17.427 1.00 83.88 88 SER A C 1
ATOM 737 O O . SER A 1 88 ? 20.302 -4.589 -17.516 1.00 83.88 88 SER A O 1
ATOM 739 N N . SER A 1 89 ? 18.282 -4.336 -18.455 1.00 85.56 89 SER A N 1
ATOM 740 C CA . SER A 1 89 ? 18.658 -4.809 -19.793 1.00 85.56 89 SER A CA 1
ATOM 741 C C . SER A 1 89 ? 17.900 -4.036 -20.877 1.00 85.56 89 SER A C 1
ATOM 743 O O . SER A 1 89 ? 16.797 -3.566 -20.606 1.00 85.56 89 SER A O 1
ATOM 745 N N . PRO A 1 90 ? 18.447 -3.879 -22.096 1.00 81.12 90 PRO A N 1
ATOM 746 C CA . PRO A 1 90 ? 17.710 -3.278 -23.207 1.00 81.12 90 PRO A CA 1
ATOM 747 C C . PRO A 1 90 ? 16.400 -4.027 -23.489 1.00 81.12 90 PRO A C 1
ATOM 749 O O . PRO A 1 90 ? 16.355 -5.255 -23.407 1.00 81.12 90 PRO A O 1
ATOM 752 N N . VAL A 1 91 ? 15.336 -3.292 -23.817 1.00 76.88 91 VAL A N 1
ATOM 753 C CA . VAL A 1 91 ? 14.032 -3.866 -24.202 1.00 76.88 91 VAL A CA 1
ATOM 754 C C . VAL A 1 91 ? 14.132 -4.489 -25.592 1.00 76.88 91 VAL A C 1
ATOM 756 O O . VAL A 1 91 ? 14.846 -3.954 -26.433 1.00 76.88 91 VAL A O 1
ATOM 759 N N . SER A 1 92 ? 13.425 -5.600 -25.830 1.00 75.06 92 SER A N 1
ATOM 760 C CA . SER A 1 92 ? 13.332 -6.203 -27.168 1.00 75.06 92 SER A CA 1
ATOM 761 C C . SER A 1 92 ? 12.639 -5.259 -28.159 1.00 75.06 92 SER A C 1
ATOM 763 O O . SER A 1 92 ? 11.598 -4.684 -27.831 1.00 75.06 92 SER A O 1
ATOM 765 N N . ASP A 1 93 ? 13.174 -5.164 -29.378 1.00 74.88 93 ASP A N 1
ATOM 766 C CA . ASP A 1 93 ? 12.591 -4.387 -30.482 1.00 74.88 93 ASP A CA 1
ATOM 767 C C . ASP A 1 93 ? 11.276 -4.992 -31.017 1.00 74.88 93 ASP A C 1
ATOM 769 O O . ASP A 1 93 ? 10.554 -4.352 -31.776 1.00 74.88 93 ASP A O 1
ATOM 773 N N . GLU A 1 94 ? 10.932 -6.217 -30.607 1.00 79.94 94 GLU A N 1
ATOM 774 C CA . GLU A 1 94 ? 9.723 -6.935 -31.039 1.00 79.94 94 GLU A CA 1
ATOM 775 C C . GLU A 1 94 ? 8.433 -6.456 -30.344 1.00 79.94 94 GLU A C 1
ATOM 777 O O . GLU A 1 94 ? 7.335 -6.839 -30.746 1.00 79.94 94 GLU A O 1
ATOM 782 N N . ILE A 1 95 ? 8.538 -5.639 -29.290 1.00 81.75 95 ILE A N 1
ATOM 783 C CA . ILE A 1 95 ? 7.387 -5.156 -28.513 1.00 81.75 95 ILE A CA 1
ATOM 784 C C . ILE A 1 95 ? 6.828 -3.891 -29.168 1.00 81.75 95 ILE A C 1
ATOM 786 O O . ILE A 1 95 ? 7.547 -2.903 -29.327 1.00 81.75 95 ILE A O 1
ATOM 790 N N . SER A 1 96 ? 5.529 -3.871 -29.484 1.00 87.12 96 SER A N 1
ATOM 791 C CA . SER A 1 96 ? 4.909 -2.663 -30.038 1.00 87.12 96 SER A CA 1
ATOM 792 C C . SER A 1 96 ? 4.930 -1.502 -29.034 1.00 87.12 96 SER A C 1
ATOM 794 O O . SER A 1 96 ? 4.884 -1.695 -27.816 1.00 87.12 96 SER A O 1
ATOM 796 N N . GLU A 1 97 ? 4.935 -0.259 -29.523 1.00 84.62 97 GLU A N 1
ATOM 797 C CA . GLU A 1 97 ? 4.979 0.922 -28.645 1.00 84.62 97 GLU A CA 1
ATOM 798 C C . GLU A 1 97 ? 3.781 0.993 -27.676 1.00 84.62 97 GLU A C 1
ATOM 800 O O . GLU A 1 97 ? 3.930 1.395 -26.522 1.00 84.62 97 GLU A O 1
ATOM 805 N N . THR A 1 98 ? 2.597 0.527 -28.085 1.00 83.81 98 THR A N 1
ATOM 806 C CA . THR A 1 98 ? 1.421 0.466 -27.200 1.00 83.81 98 THR A CA 1
ATOM 807 C C . THR A 1 98 ? 1.610 -0.537 -26.058 1.00 83.81 98 THR A C 1
ATOM 809 O O . THR A 1 98 ? 1.308 -0.227 -24.903 1.00 83.81 98 THR A O 1
ATOM 812 N N . GLU A 1 99 ? 2.147 -1.722 -26.347 1.00 85.00 99 GLU A N 1
ATOM 813 C CA . GLU A 1 99 ? 2.420 -2.748 -25.333 1.00 85.00 99 GLU A CA 1
ATOM 814 C C . GLU A 1 99 ? 3.527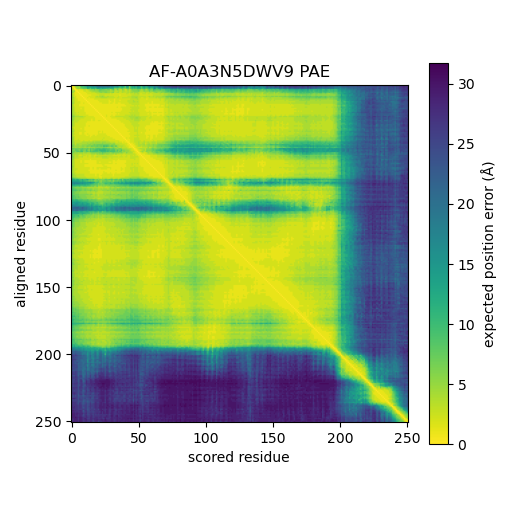 -2.307 -24.378 1.00 85.00 99 GLU A C 1
ATOM 816 O O . GLU A 1 99 ? 3.402 -2.439 -23.159 1.00 85.00 99 GLU A O 1
ATOM 821 N N . LYS A 1 100 ? 4.580 -1.697 -24.923 1.00 86.50 100 LYS A N 1
ATOM 822 C CA . LYS A 1 100 ? 5.689 -1.127 -24.161 1.00 86.50 100 LYS A CA 1
ATOM 823 C C . LYS A 1 100 ? 5.204 -0.087 -23.155 1.00 86.50 100 LYS A C 1
ATOM 825 O O . LYS A 1 100 ? 5.584 -0.149 -21.987 1.00 86.50 100 LYS A O 1
ATOM 830 N N . MET A 1 101 ? 4.311 0.817 -23.558 1.00 83.88 101 MET A N 1
ATOM 831 C CA . MET A 1 101 ? 3.724 1.810 -22.651 1.00 83.88 101 MET A CA 1
ATOM 832 C C . MET A 1 101 ? 2.910 1.172 -21.514 1.00 83.88 101 MET A C 1
ATOM 834 O O . MET A 1 101 ? 3.024 1.606 -20.362 1.00 83.88 101 MET A O 1
ATOM 838 N N . ASN A 1 102 ? 2.148 0.111 -21.800 1.00 83.75 102 ASN A N 1
ATOM 839 C CA . ASN A 1 102 ? 1.440 -0.657 -20.771 1.00 83.75 102 ASN A CA 1
ATOM 840 C C . ASN A 1 102 ? 2.429 -1.314 -19.786 1.00 83.75 102 ASN A C 1
ATOM 842 O O . ASN A 1 102 ? 2.302 -1.159 -18.569 1.00 83.75 102 ASN A O 1
ATOM 846 N N . TYR A 1 103 ? 3.476 -1.967 -20.293 1.00 85.62 103 TYR A N 1
ATOM 847 C CA . TYR A 1 103 ? 4.510 -2.582 -19.459 1.00 85.62 103 TYR A CA 1
ATOM 848 C C . TYR A 1 103 ? 5.251 -1.575 -18.584 1.00 85.62 103 TYR A C 1
ATOM 850 O O . TYR A 1 103 ? 5.438 -1.830 -17.396 1.00 85.62 103 TYR A O 1
ATOM 858 N N . ILE A 1 104 ? 5.606 -0.403 -19.116 1.00 85.44 104 ILE A N 1
ATOM 859 C CA . ILE A 1 104 ? 6.215 0.681 -18.332 1.00 85.44 104 ILE A CA 1
ATOM 860 C C . ILE A 1 104 ? 5.308 1.073 -17.159 1.00 85.44 104 ILE A C 1
ATOM 862 O O . ILE A 1 104 ? 5.796 1.281 -16.047 1.00 85.44 104 ILE A O 1
ATOM 866 N N . SER A 1 105 ? 3.994 1.171 -17.380 1.00 80.94 105 SER A N 1
ATOM 867 C CA . SER A 1 105 ? 3.025 1.485 -16.323 1.00 80.94 105 SER A CA 1
ATOM 868 C C . SER A 1 105 ? 3.023 0.423 -15.216 1.00 80.94 105 SER A C 1
ATOM 870 O O . SER A 1 105 ? 3.100 0.751 -14.029 1.00 80.94 105 SER A O 1
ATOM 872 N N . GLN A 1 106 ? 3.037 -0.858 -15.589 1.00 81.00 106 GLN A N 1
ATOM 873 C CA . GLN A 1 106 ? 3.095 -1.962 -14.629 1.00 81.00 106 GLN A CA 1
ATOM 874 C C . GLN A 1 106 ? 4.441 -2.024 -13.883 1.00 81.00 106 GLN A C 1
ATOM 876 O O . GLN A 1 106 ? 4.464 -2.232 -12.670 1.00 81.00 106 GLN A O 1
ATOM 881 N N . VAL A 1 107 ? 5.563 -1.759 -14.562 1.00 84.56 107 VAL A N 1
ATOM 882 C CA . VAL A 1 107 ? 6.889 -1.653 -13.927 1.00 84.56 107 VAL A CA 1
ATOM 883 C C . VAL A 1 107 ? 6.919 -0.513 -12.909 1.00 84.56 107 VAL A C 1
ATOM 885 O O . VAL A 1 107 ? 7.452 -0.687 -11.812 1.00 84.56 107 VAL A O 1
ATOM 888 N N . LYS A 1 108 ? 6.326 0.647 -13.221 1.00 84.38 108 LYS A N 1
ATOM 889 C CA . LYS A 1 108 ? 6.206 1.766 -12.269 1.00 84.38 108 LYS A CA 1
ATOM 890 C C . LYS A 1 108 ? 5.434 1.349 -11.013 1.00 84.38 108 LYS A C 1
ATOM 892 O O . LYS A 1 108 ? 5.861 1.671 -9.903 1.00 84.38 108 LYS A O 1
ATOM 897 N N . ASP A 1 109 ? 4.345 0.596 -11.172 1.00 80.19 109 ASP A N 1
ATOM 898 C CA . ASP A 1 109 ? 3.564 0.067 -10.048 1.00 80.19 109 ASP A CA 1
ATOM 899 C C . ASP A 1 109 ? 4.356 -0.942 -9.194 1.00 80.19 109 ASP A C 1
ATOM 901 O O . ASP A 1 109 ? 4.356 -0.877 -7.956 1.00 80.19 109 ASP A O 1
ATOM 905 N N . GLY A 1 110 ? 5.092 -1.839 -9.853 1.00 81.75 110 GLY A N 1
ATOM 906 C CA . GLY A 1 110 ? 6.000 -2.784 -9.204 1.00 81.75 110 GLY A CA 1
ATOM 907 C C . GLY A 1 110 ? 7.127 -2.080 -8.446 1.00 81.75 110 GLY A C 1
ATOM 908 O O . GLY A 1 110 ? 7.413 -2.426 -7.298 1.00 81.75 110 GLY A O 1
ATOM 909 N N . CYS A 1 111 ? 7.710 -1.032 -9.033 1.00 84.50 111 CYS A N 1
ATOM 910 C CA . CYS A 1 111 ? 8.731 -0.195 -8.404 1.00 84.50 111 CYS A CA 1
ATOM 911 C C . CYS A 1 111 ? 8.199 0.467 -7.128 1.00 84.50 111 CYS A C 1
ATOM 913 O O . CYS A 1 111 ? 8.817 0.341 -6.070 1.00 84.50 111 CYS A O 1
ATOM 915 N N . LEU A 1 112 ? 7.011 1.083 -7.179 1.00 84.69 112 LEU A N 1
ATOM 916 C CA . LEU A 1 112 ? 6.363 1.638 -5.987 1.00 84.69 112 LEU A CA 1
ATOM 917 C C . LEU A 1 112 ? 6.176 0.564 -4.906 1.00 84.69 112 LEU A C 1
ATOM 919 O O . LEU A 1 112 ? 6.518 0.791 -3.745 1.00 84.69 112 LEU A O 1
ATOM 923 N N . SER A 1 113 ? 5.695 -0.621 -5.283 1.00 84.44 113 SER A N 1
ATOM 924 C CA . SER A 1 113 ? 5.519 -1.750 -4.359 1.00 84.44 113 SER A CA 1
ATOM 925 C C . SER A 1 113 ? 6.856 -2.217 -3.759 1.00 84.44 113 SER A C 1
ATOM 927 O O . SER A 1 113 ? 6.938 -2.520 -2.568 1.00 84.44 113 SER A O 1
ATOM 929 N N . GLY A 1 114 ? 7.943 -2.201 -4.536 1.00 86.25 114 GLY A N 1
ATOM 930 C CA . GLY A 1 114 ? 9.314 -2.393 -4.056 1.00 86.25 114 GLY A CA 1
ATOM 931 C C . GLY A 1 114 ? 9.731 -1.354 -3.015 1.00 86.25 114 GLY A C 1
ATOM 932 O O . GLY A 1 114 ? 10.152 -1.718 -1.918 1.00 86.25 114 GLY A O 1
ATOM 933 N N . LEU A 1 115 ? 9.537 -0.067 -3.307 1.00 87.38 115 LEU A N 1
ATOM 934 C CA . LEU A 1 115 ? 9.907 1.038 -2.416 1.00 87.38 115 LEU A CA 1
ATOM 935 C C . LEU A 1 115 ? 9.127 1.022 -1.100 1.00 87.38 115 LEU A C 1
ATOM 937 O O . LEU A 1 115 ? 9.694 1.258 -0.030 1.00 87.38 115 LEU A O 1
ATOM 941 N N . LEU A 1 116 ? 7.835 0.692 -1.159 1.00 87.25 116 LEU A N 1
ATOM 942 C CA . LEU A 1 116 ? 7.007 0.495 0.029 1.00 87.25 116 LEU A CA 1
ATOM 943 C C . LEU A 1 116 ? 7.580 -0.609 0.920 1.00 87.25 116 LEU A C 1
ATOM 945 O O . LEU A 1 116 ? 7.594 -0.459 2.148 1.00 87.25 116 LEU A O 1
ATOM 949 N N . ARG A 1 117 ? 8.115 -1.687 0.329 1.00 90.88 117 ARG A N 1
ATOM 950 C CA . ARG A 1 117 ? 8.722 -2.796 1.078 1.00 90.88 117 ARG A CA 1
ATOM 951 C C . ARG A 1 117 ? 9.985 -2.406 1.846 1.00 90.88 117 ARG A C 1
ATOM 953 O O . ARG A 1 117 ? 10.238 -2.967 2.910 1.00 90.88 117 ARG A O 1
ATOM 960 N N . CYS A 1 118 ? 10.699 -1.381 1.390 1.00 92.12 118 CYS A N 1
ATOM 961 C CA . CYS A 1 118 ? 11.885 -0.848 2.063 1.00 92.12 118 CYS A CA 1
ATOM 962 C C . CYS A 1 118 ? 11.566 0.020 3.301 1.00 92.12 118 CYS A C 1
ATOM 964 O O . CYS A 1 118 ? 12.447 0.316 4.118 1.00 92.12 118 CYS A O 1
ATOM 966 N N . LEU A 1 119 ? 10.311 0.452 3.468 1.00 92.75 119 LEU A N 1
ATOM 967 C CA . LEU A 1 119 ? 9.860 1.213 4.636 1.00 92.75 119 LEU A CA 1
ATOM 968 C C . LEU A 1 119 ? 9.637 0.308 5.858 1.00 92.75 119 LEU A C 1
ATOM 970 O O . LEU A 1 119 ? 9.372 -0.889 5.733 1.00 92.75 119 LEU A O 1
ATOM 974 N N . SER A 1 120 ? 9.685 0.888 7.067 1.00 95.00 120 SER A N 1
ATOM 975 C CA . SER A 1 120 ? 9.153 0.183 8.244 1.00 95.00 120 SER A CA 1
ATOM 976 C C . SER A 1 120 ? 7.647 -0.035 8.086 1.00 95.00 120 SER A C 1
ATOM 978 O O . SER A 1 120 ? 6.981 0.769 7.435 1.00 95.00 120 SER A O 1
ATOM 980 N N . LEU A 1 121 ? 7.084 -1.074 8.709 1.00 94.94 121 LEU A N 1
ATOM 981 C CA . LEU A 1 121 ? 5.660 -1.403 8.550 1.00 94.94 121 LEU A CA 1
ATOM 982 C C . LEU A 1 121 ? 4.733 -0.226 8.889 1.00 94.94 121 LEU A C 1
ATOM 984 O O . LEU A 1 121 ? 3.780 0.040 8.169 1.00 94.94 121 LEU A O 1
ATOM 988 N N . GLN A 1 122 ? 5.065 0.543 9.928 1.00 95.75 122 GLN A N 1
ATOM 989 C CA . GLN A 1 122 ? 4.308 1.737 10.318 1.00 95.75 122 GLN A CA 1
ATOM 990 C C . GLN A 1 122 ? 4.426 2.877 9.294 1.00 95.75 122 GLN A C 1
ATOM 992 O O . GLN A 1 122 ? 3.448 3.562 9.014 1.00 95.75 122 GLN A O 1
ATOM 997 N N . GLN A 1 123 ? 5.611 3.075 8.704 1.00 96.19 123 GLN A N 1
ATOM 998 C CA . GLN A 1 123 ? 5.811 4.046 7.622 1.00 96.19 123 GLN A CA 1
ATOM 999 C C . GLN A 1 123 ? 5.067 3.626 6.351 1.00 96.19 123 GLN A C 1
ATOM 1001 O O . GLN A 1 123 ? 4.470 4.475 5.694 1.00 96.19 123 GLN A O 1
ATOM 1006 N N . ARG A 1 124 ? 5.084 2.325 6.032 1.00 95.94 124 ARG A N 1
ATOM 1007 C CA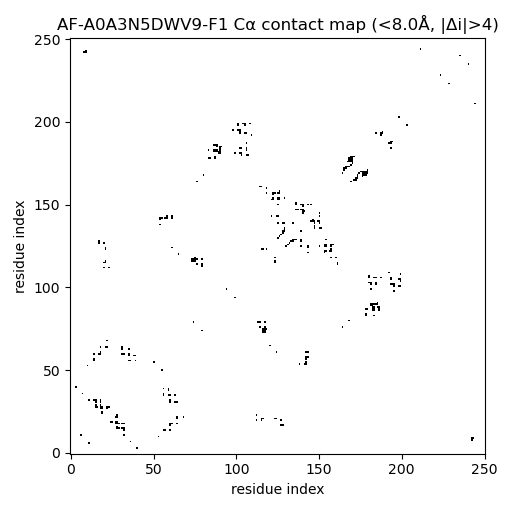 . ARG A 1 124 ? 4.371 1.727 4.901 1.00 95.94 124 ARG A CA 1
ATOM 1008 C C . ARG A 1 124 ? 2.862 1.912 5.049 1.00 95.94 124 ARG A C 1
ATOM 1010 O O . ARG A 1 124 ? 2.248 2.484 4.159 1.00 95.94 124 ARG A O 1
ATOM 1017 N N . LEU A 1 125 ? 2.295 1.526 6.195 1.00 96.38 125 LEU A N 1
ATOM 1018 C CA . LEU A 1 125 ? 0.875 1.714 6.516 1.00 96.38 125 LEU A CA 1
ATOM 1019 C C . LEU A 1 125 ? 0.453 3.178 6.400 1.00 96.38 125 LEU A C 1
ATOM 1021 O O . LEU A 1 125 ? -0.508 3.482 5.703 1.00 96.38 125 LEU A O 1
ATOM 1025 N N . ALA A 1 126 ? 1.187 4.085 7.052 1.00 95.62 126 ALA A N 1
ATOM 1026 C CA . ALA A 1 126 ? 0.867 5.508 7.025 1.00 95.62 126 ALA A CA 1
ATOM 1027 C C . ALA A 1 126 ? 0.924 6.078 5.598 1.00 95.62 126 ALA A C 1
ATOM 1029 O O . ALA A 1 126 ? 0.058 6.861 5.219 1.00 95.62 126 ALA A O 1
ATOM 1030 N N . PHE A 1 127 ? 1.910 5.659 4.794 1.00 92.31 127 PHE A N 1
ATOM 1031 C CA . PHE A 1 127 ? 2.004 6.063 3.392 1.00 92.31 127 PHE A CA 1
ATOM 1032 C C . PHE A 1 127 ? 0.831 5.524 2.568 1.00 92.31 127 PHE A C 1
ATOM 1034 O O . PHE A 1 127 ? 0.205 6.291 1.849 1.00 92.31 127 PHE A O 1
ATOM 1041 N N . ILE A 1 128 ? 0.499 4.236 2.680 1.00 90.25 128 ILE A N 1
ATOM 1042 C CA . ILE A 1 128 ? -0.605 3.641 1.915 1.00 90.25 128 ILE A CA 1
ATOM 1043 C C . ILE A 1 128 ? -1.924 4.323 2.275 1.00 90.25 128 ILE A C 1
ATOM 1045 O O . ILE A 1 128 ? -2.619 4.808 1.390 1.00 90.25 128 ILE A O 1
ATOM 1049 N N . LEU A 1 129 ? -2.246 4.412 3.566 1.00 88.12 129 LEU A N 1
ATOM 1050 C CA . LEU A 1 129 ? -3.521 4.957 4.025 1.00 88.12 129 LEU A CA 1
ATOM 1051 C C . LEU A 1 129 ? -3.674 6.443 3.671 1.00 88.12 129 LEU A C 1
ATOM 1053 O O . LEU A 1 129 ? -4.736 6.838 3.208 1.00 88.12 129 LEU A O 1
ATOM 1057 N N . ASN A 1 130 ? -2.635 7.265 3.862 1.00 90.25 130 ASN A N 1
ATOM 1058 C CA . ASN A 1 130 ? -2.746 8.707 3.626 1.00 90.25 130 ASN A CA 1
ATOM 1059 C C . ASN A 1 130 ? -2.466 9.126 2.177 1.00 90.25 130 ASN A C 1
ATOM 1061 O O . ASN A 1 130 ? -3.124 10.027 1.684 1.00 90.25 130 ASN A O 1
ATOM 1065 N N . ILE A 1 131 ? -1.474 8.527 1.513 1.00 84.69 131 ILE A N 1
ATOM 1066 C CA . ILE A 1 131 ? -1.015 8.977 0.189 1.00 84.69 131 ILE A CA 1
ATOM 1067 C C . ILE A 1 131 ? -1.679 8.191 -0.938 1.00 84.69 131 ILE A C 1
ATOM 1069 O O . ILE A 1 131 ? -1.996 8.776 -1.965 1.00 84.69 131 ILE A O 1
ATOM 1073 N N . LEU A 1 132 ? -1.875 6.877 -0.775 1.00 81.44 132 LEU A N 1
ATOM 1074 C CA . LEU A 1 132 ? -2.445 6.042 -1.842 1.00 81.44 132 LEU A CA 1
ATOM 1075 C C . LEU A 1 132 ? -3.965 5.914 -1.745 1.00 81.44 132 LEU A C 1
ATOM 1077 O O . LEU A 1 132 ? -4.638 5.888 -2.767 1.00 81.44 132 LEU A O 1
ATOM 1081 N N . LEU A 1 133 ? -4.497 5.818 -0.527 1.00 79.81 133 LEU A N 1
ATOM 1082 C CA . LEU A 1 133 ? -5.933 5.676 -0.268 1.00 79.81 133 LEU A CA 1
ATOM 1083 C C . LEU A 1 133 ? -6.605 6.997 0.137 1.00 79.81 133 LEU A C 1
ATOM 1085 O O . LEU A 1 133 ? -7.795 6.993 0.437 1.00 79.81 133 LEU A O 1
ATOM 1089 N N . ASP A 1 134 ? -5.839 8.093 0.151 1.00 82.31 134 ASP A N 1
ATOM 1090 C CA . ASP A 1 134 ? -6.293 9.467 0.405 1.00 82.31 134 ASP A CA 1
ATOM 1091 C C . ASP A 1 134 ? -7.138 9.634 1.684 1.00 82.31 134 ASP A C 1
ATOM 1093 O O . ASP A 1 134 ? -8.095 10.405 1.749 1.00 82.31 134 ASP A O 1
ATOM 1097 N N . LEU A 1 135 ? -6.811 8.875 2.737 1.00 81.94 135 LEU A N 1
ATOM 1098 C CA . LEU A 1 135 ? -7.530 8.982 4.002 1.00 81.94 135 LEU A CA 1
ATOM 1099 C C . LEU A 1 135 ? -7.065 10.214 4.798 1.00 81.94 135 LEU A C 1
ATOM 1101 O O . LEU A 1 135 ? -5.852 10.440 4.942 1.00 81.94 135 LEU A O 1
ATOM 1105 N N . PRO A 1 136 ? -8.000 10.966 5.414 1.00 86.25 136 PRO A N 1
ATOM 1106 C CA . PRO A 1 136 ? -7.676 12.082 6.294 1.00 86.25 136 PRO A CA 1
ATOM 1107 C C . PRO A 1 136 ? -6.761 11.672 7.451 1.00 86.25 136 PRO A C 1
ATOM 1109 O O . PRO A 1 136 ? -6.923 10.603 8.043 1.00 86.25 136 PRO A O 1
ATOM 1112 N N . MET A 1 137 ? -5.843 12.564 7.836 1.00 88.31 137 MET A N 1
ATOM 1113 C CA . MET A 1 137 ? -4.821 12.305 8.863 1.00 88.31 137 MET A CA 1
ATOM 1114 C C . MET A 1 137 ? -5.403 11.746 10.173 1.00 88.31 137 MET A C 1
ATOM 1116 O O . MET A 1 137 ? -4.851 10.796 10.725 1.00 88.31 137 MET A O 1
ATOM 1120 N N . ALA A 1 138 ? -6.539 12.280 10.632 1.00 88.62 138 ALA A N 1
ATOM 1121 C CA . ALA A 1 138 ? -7.240 11.821 11.833 1.00 88.62 138 ALA A CA 1
ATOM 1122 C C . ALA A 1 138 ? -7.707 10.356 11.734 1.00 88.62 138 ALA A C 1
ATOM 1124 O O . ALA A 1 138 ? -7.556 9.578 12.678 1.00 88.62 138 ALA A O 1
ATOM 1125 N N . GLN A 1 139 ? -8.218 9.940 10.571 1.00 86.25 139 GLN A N 1
ATOM 1126 C CA . GLN A 1 139 ? -8.623 8.551 10.348 1.00 86.25 139 GLN A CA 1
ATOM 1127 C C . GLN A 1 139 ? -7.411 7.630 10.292 1.00 86.25 139 GLN A C 1
ATOM 1129 O O . GLN A 1 139 ? -7.426 6.568 10.908 1.00 86.25 139 GLN A O 1
ATOM 1134 N N . VAL A 1 140 ? -6.342 8.049 9.607 1.00 91.31 140 VAL A N 1
ATOM 1135 C CA . VAL A 1 140 ? -5.091 7.282 9.556 1.00 91.31 140 VAL A CA 1
ATOM 1136 C C . VAL A 1 140 ? -4.536 7.090 10.962 1.00 91.31 140 VAL A C 1
ATOM 1138 O O . VAL A 1 140 ? -4.195 5.967 11.319 1.00 91.31 140 VAL A O 1
ATOM 1141 N N . ALA A 1 141 ? -4.510 8.150 11.772 1.00 95.25 141 ALA A N 1
ATOM 1142 C CA . ALA A 1 141 ? -4.064 8.122 13.160 1.00 95.25 141 ALA A CA 1
ATOM 1143 C C . ALA A 1 141 ? -4.881 7.137 14.007 1.00 95.25 141 ALA A C 1
ATOM 1145 O O . ALA A 1 141 ? -4.304 6.307 14.714 1.00 95.25 141 ALA A O 1
ATOM 1146 N N . SER A 1 142 ? -6.209 7.157 13.851 1.00 92.50 142 SER A N 1
ATOM 1147 C CA . SER A 1 142 ? -7.098 6.177 14.476 1.00 92.50 142 SER A CA 1
ATOM 1148 C C . SER A 1 142 ? -6.791 4.751 14.012 1.00 92.50 142 SER A C 1
ATOM 1150 O O . SER A 1 142 ? -6.645 3.867 14.847 1.00 92.50 142 SER A O 1
ATOM 1152 N N . ILE A 1 143 ? -6.627 4.506 12.708 1.00 92.75 143 ILE A N 1
ATOM 1153 C CA . ILE A 1 143 ? -6.346 3.169 12.158 1.00 92.75 143 ILE A CA 1
ATOM 1154 C C . ILE A 1 143 ? -5.001 2.635 12.659 1.00 92.75 143 ILE A C 1
ATOM 1156 O O . ILE A 1 143 ? -4.899 1.482 13.080 1.00 92.75 143 ILE A O 1
ATOM 1160 N N . ILE A 1 144 ? -3.945 3.451 12.631 1.00 94.94 144 ILE A N 1
ATOM 1161 C CA . ILE A 1 144 ? -2.603 3.016 13.037 1.00 94.94 144 ILE A CA 1
ATOM 1162 C C . ILE A 1 144 ? -2.383 3.042 14.557 1.00 94.94 144 ILE A C 1
ATOM 1164 O O . ILE A 1 144 ? -1.333 2.581 15.003 1.00 94.94 144 ILE A O 1
ATOM 1168 N N . ASP A 1 145 ? -3.389 3.457 15.333 1.00 95.25 145 ASP A N 1
ATOM 1169 C CA . ASP A 1 145 ? -3.377 3.593 16.796 1.00 95.25 145 ASP A CA 1
ATOM 1170 C C . ASP A 1 145 ? -2.220 4.490 17.280 1.00 95.25 145 ASP A C 1
ATOM 1172 O O . ASP A 1 145 ? -1.369 4.102 18.085 1.00 95.25 145 ASP A O 1
ATOM 1176 N N . LYS A 1 146 ? -2.149 5.708 16.726 1.00 96.38 146 LYS A N 1
ATOM 1177 C CA . LYS A 1 146 ? -1.164 6.742 17.088 1.00 96.38 146 LYS A CA 1
ATOM 1178 C C . LYS A 1 146 ? -1.814 8.119 17.167 1.00 96.38 146 LYS A C 1
ATOM 1180 O O . LYS A 1 146 ? -2.899 8.334 16.643 1.00 96.38 146 LYS A O 1
ATOM 1185 N N . SER A 1 147 ? -1.115 9.081 17.771 1.00 97.81 147 SER A N 1
ATOM 1186 C CA . SER A 1 147 ? -1.526 10.485 17.691 1.00 97.81 147 SER A CA 1
ATOM 1187 C C . SER A 1 147 ? -1.429 11.009 16.254 1.00 97.81 147 SER A C 1
ATOM 1189 O O . SER A 1 147 ? -0.601 10.546 15.458 1.00 97.81 147 SER A O 1
ATOM 1191 N N . GLU A 1 148 ? -2.231 12.020 15.914 1.00 97.06 148 GLU A N 1
ATOM 1192 C CA . GLU A 1 148 ? -2.151 12.680 14.604 1.00 97.06 148 GLU A CA 1
ATOM 1193 C C . GLU A 1 148 ? -0.755 13.236 14.316 1.00 97.06 148 GLU A C 1
ATOM 1195 O O . GLU A 1 148 ? -0.260 13.132 13.194 1.00 97.06 148 GLU A O 1
ATOM 1200 N N . ASN A 1 149 ? -0.076 13.771 15.336 1.00 97.19 149 ASN A N 1
ATOM 1201 C CA . ASN A 1 149 ? 1.282 14.279 15.176 1.00 97.19 149 ASN A CA 1
ATOM 1202 C C . ASN A 1 149 ? 2.282 13.160 14.842 1.00 97.19 149 ASN A C 1
ATOM 1204 O O . ASN A 1 149 ? 3.053 13.275 13.889 1.00 97.19 149 ASN A O 1
ATOM 1208 N N . ALA A 1 150 ? 2.234 12.039 15.571 1.00 97.75 150 ALA A N 1
ATOM 1209 C CA . ALA A 1 150 ? 3.079 10.884 15.273 1.00 97.75 150 ALA A CA 1
ATOM 1210 C C . ALA A 1 150 ? 2.793 10.318 13.869 1.00 97.75 150 ALA A C 1
ATOM 1212 O O . ALA A 1 150 ? 3.718 9.932 13.152 1.00 97.75 150 ALA A O 1
ATOM 1213 N N . THR A 1 151 ? 1.527 10.326 13.453 1.00 97.25 151 THR A N 1
ATOM 1214 C CA . THR A 1 151 ? 1.092 9.907 12.11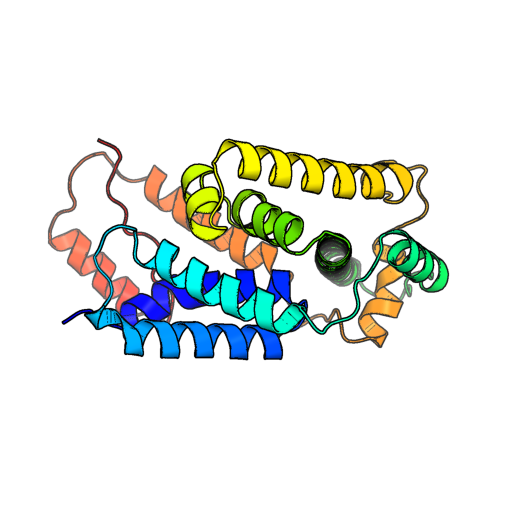4 1.00 97.25 151 THR A CA 1
ATOM 1215 C C . THR A 1 151 ? 1.653 10.825 11.030 1.00 97.25 151 THR A C 1
ATOM 1217 O O . THR A 1 151 ? 2.263 10.342 10.076 1.00 97.25 151 THR A O 1
ATOM 1220 N N . ARG A 1 152 ? 1.570 12.149 11.214 1.00 93.94 152 ARG A N 1
ATOM 1221 C CA . ARG A 1 152 ? 2.156 13.144 10.302 1.00 93.94 152 ARG A CA 1
ATOM 1222 C C . ARG A 1 152 ? 3.664 12.949 10.144 1.00 93.94 152 ARG A C 1
ATOM 1224 O O . ARG A 1 152 ? 4.178 12.994 9.028 1.00 93.94 152 ARG A O 1
ATOM 1231 N N . ILE A 1 153 ? 4.370 12.664 11.240 1.00 97.44 153 ILE A N 1
ATOM 1232 C CA . ILE A 1 153 ? 5.807 12.358 11.215 1.00 97.44 153 ILE A CA 1
ATOM 1233 C C . ILE A 1 153 ? 6.086 11.074 10.419 1.00 97.44 153 ILE A C 1
ATOM 1235 O O . ILE A 1 153 ? 7.041 11.041 9.640 1.00 97.44 153 ILE A O 1
ATOM 1239 N N . LEU A 1 154 ? 5.277 10.021 10.580 1.00 97.25 154 LEU A N 1
ATOM 1240 C CA . LEU A 1 154 ? 5.425 8.777 9.815 1.00 97.25 154 LEU A CA 1
ATOM 1241 C C . LEU A 1 154 ? 5.239 9.003 8.313 1.00 97.25 154 LEU A C 1
ATOM 1243 O O . LEU A 1 154 ? 6.094 8.558 7.545 1.00 97.25 154 LEU A O 1
ATOM 1247 N N . VAL A 1 155 ? 4.184 9.722 7.914 1.00 90.19 155 VAL A N 1
ATOM 1248 C CA . VAL A 1 155 ? 3.914 10.086 6.512 1.00 90.19 155 VAL A CA 1
ATOM 1249 C C . VAL A 1 155 ? 5.042 10.945 5.943 1.00 90.19 155 VAL A C 1
ATOM 1251 O O . VAL A 1 155 ? 5.540 10.692 4.848 1.00 90.19 155 VAL A O 1
ATOM 1254 N N . HIS A 1 156 ? 5.496 11.954 6.687 1.00 87.38 156 HIS A N 1
ATOM 1255 C CA . HIS A 1 156 ? 6.599 12.795 6.238 1.00 87.38 156 HIS A CA 1
ATOM 1256 C C . HIS A 1 156 ? 7.872 11.965 6.019 1.00 87.38 156 HIS A C 1
ATOM 1258 O O . HIS A 1 156 ? 8.493 12.036 4.960 1.00 87.38 156 HIS A O 1
ATOM 1264 N N . ARG A 1 157 ? 8.243 11.118 6.987 1.00 90.81 157 ARG A N 1
ATOM 1265 C CA . ARG A 1 157 ? 9.443 10.274 6.896 1.00 90.81 157 ARG A CA 1
ATOM 1266 C C . ARG A 1 157 ? 9.360 9.243 5.769 1.00 90.81 157 ARG A C 1
ATOM 1268 O O . ARG A 1 157 ? 10.378 8.992 5.129 1.00 90.81 157 ARG A O 1
ATOM 1275 N N . SER A 1 158 ? 8.194 8.645 5.516 1.00 91.94 158 SER A N 1
ATOM 1276 C CA . SER A 1 158 ? 8.027 7.710 4.396 1.00 91.94 158 SER A CA 1
ATOM 1277 C C . SER A 1 158 ? 8.194 8.415 3.048 1.00 91.94 158 SER A C 1
ATOM 1279 O O . SER A 1 158 ? 8.960 7.932 2.214 1.00 91.94 158 SER A O 1
ATOM 1281 N N . LYS A 1 159 ? 7.593 9.603 2.876 1.00 86.69 159 LYS A N 1
ATOM 1282 C CA . LYS A 1 159 ? 7.786 10.447 1.683 1.00 86.69 159 LYS A CA 1
ATOM 1283 C C . LYS A 1 159 ? 9.251 10.811 1.468 1.00 86.69 159 LYS A C 1
ATOM 1285 O O . LYS A 1 159 ? 9.733 10.676 0.351 1.00 86.69 159 LYS A O 1
ATOM 1290 N N . GLN A 1 160 ? 9.964 11.233 2.515 1.00 87.94 160 GLN A N 1
ATOM 1291 C CA . GLN A 1 160 ? 11.379 11.607 2.395 1.00 87.94 160 GLN A CA 1
ATOM 1292 C C . GLN A 1 160 ? 12.257 10.433 1.957 1.00 87.94 160 GLN A C 1
ATOM 1294 O O . GLN A 1 160 ? 13.108 10.606 1.094 1.00 87.94 160 GLN A O 1
ATOM 1299 N N . LYS A 1 161 ? 12.026 9.226 2.488 1.00 84.44 161 LYS A N 1
ATOM 1300 C CA . LYS A 1 161 ? 12.786 8.032 2.085 1.00 84.44 161 LYS A CA 1
ATOM 1301 C C . LYS A 1 161 ? 12.544 7.644 0.629 1.00 84.44 161 LYS A C 1
ATOM 1303 O O . LYS A 1 161 ? 13.498 7.391 -0.098 1.00 84.44 161 LYS A O 1
ATOM 1308 N N . ILE A 1 162 ? 11.279 7.625 0.206 1.00 85.50 162 ILE A N 1
ATOM 1309 C CA . ILE A 1 162 ? 10.923 7.334 -1.188 1.00 85.50 162 ILE A CA 1
ATOM 1310 C C . ILE A 1 162 ? 11.501 8.410 -2.110 1.00 85.50 162 ILE A C 1
ATOM 1312 O O . ILE A 1 162 ? 12.152 8.079 -3.095 1.00 85.50 162 ILE A O 1
ATOM 1316 N N . LYS A 1 163 ? 11.331 9.691 -1.760 1.00 85.62 163 LYS A N 1
ATOM 1317 C CA . LYS A 1 163 ? 11.896 10.814 -2.514 1.00 85.62 163 LYS A CA 1
ATOM 1318 C C . LYS A 1 163 ? 13.411 10.682 -2.642 1.00 85.62 163 LYS A C 1
ATOM 1320 O O . LYS A 1 163 ? 13.918 10.784 -3.748 1.00 85.62 163 LYS A O 1
ATOM 1325 N N . PHE A 1 164 ? 14.116 10.414 -1.544 1.00 82.25 164 PHE A N 1
ATOM 1326 C CA . PHE A 1 164 ? 15.566 10.234 -1.555 1.00 82.25 164 PHE A CA 1
ATOM 1327 C C . PHE A 1 164 ? 15.992 9.136 -2.533 1.00 82.25 164 PHE A C 1
ATOM 1329 O O . PHE A 1 164 ? 16.890 9.360 -3.338 1.00 82.25 164 PHE A O 1
ATOM 1336 N N . PHE A 1 165 ? 15.322 7.980 -2.524 1.00 86.38 165 PHE A N 1
ATOM 1337 C CA . PHE A 1 165 ? 15.612 6.928 -3.495 1.00 86.38 165 PHE A CA 1
ATOM 1338 C C . PHE A 1 165 ? 15.379 7.403 -4.935 1.00 86.38 165 PHE A C 1
ATOM 1340 O O . PHE A 1 165 ? 16.262 7.258 -5.776 1.00 86.38 165 PHE A O 1
ATOM 1347 N N . LEU A 1 166 ? 14.217 7.999 -5.217 1.00 83.12 166 LEU A N 1
ATOM 1348 C CA . LEU A 1 166 ? 13.857 8.436 -6.566 1.00 83.12 166 LEU A CA 1
ATOM 1349 C C . LEU A 1 166 ? 14.817 9.502 -7.107 1.00 83.12 166 LEU A C 1
ATOM 1351 O O . LEU A 1 166 ? 15.254 9.375 -8.246 1.00 83.12 166 LEU A O 1
ATOM 1355 N N . CYS A 1 167 ? 15.193 10.496 -6.295 1.00 84.38 167 CYS A N 1
ATOM 1356 C CA . CYS A 1 167 ? 16.120 11.557 -6.695 1.00 84.38 167 CYS A CA 1
ATOM 1357 C C . CYS A 1 167 ? 17.479 11.019 -7.150 1.00 84.38 167 CYS A C 1
ATOM 1359 O O . CYS A 1 167 ? 18.048 11.555 -8.091 1.00 84.38 167 CYS A O 1
ATOM 1361 N N . ASN A 1 168 ? 17.995 9.990 -6.477 1.00 83.50 168 ASN A N 1
ATOM 1362 C CA . ASN A 1 168 ? 19.348 9.485 -6.717 1.00 83.50 168 ASN A CA 1
ATOM 1363 C C . ASN A 1 168 ? 19.407 8.338 -7.734 1.00 83.50 168 ASN A C 1
ATOM 1365 O O . ASN A 1 168 ? 20.495 7.974 -8.157 1.00 83.50 168 ASN A O 1
ATOM 1369 N N . ASN A 1 169 ? 18.267 7.726 -8.076 1.00 83.44 169 ASN A N 1
ATOM 1370 C CA . ASN A 1 169 ? 18.262 6.482 -8.850 1.00 83.44 169 ASN A CA 1
ATOM 1371 C C . ASN A 1 169 ? 17.298 6.477 -10.034 1.00 83.44 169 ASN A C 1
ATOM 1373 O O . ASN A 1 169 ? 17.561 5.772 -10.998 1.00 83.44 169 ASN A O 1
ATOM 1377 N N . CYS A 1 170 ? 16.185 7.217 -9.995 1.00 84.19 170 CYS A N 1
ATOM 1378 C CA . CYS A 1 170 ? 15.103 7.090 -10.973 1.00 84.19 170 CYS A CA 1
ATOM 1379 C C . CYS A 1 170 ? 15.190 8.143 -12.081 1.00 84.19 170 CYS A C 1
ATOM 1381 O O . CYS A 1 170 ? 15.192 9.345 -11.798 1.00 84.19 170 CYS A O 1
ATOM 1383 N N . SER A 1 171 ? 15.165 7.704 -13.342 1.00 87.50 171 SER A N 1
ATOM 1384 C CA . SER A 1 171 ? 15.211 8.602 -14.498 1.00 87.50 171 SER A CA 1
ATOM 1385 C C . SER A 1 171 ? 13.976 9.485 -14.671 1.00 87.50 171 SER A C 1
ATOM 1387 O O . SER A 1 171 ? 14.030 10.493 -15.369 1.00 87.50 171 SER A O 1
ATOM 1389 N N . LEU A 1 172 ? 12.843 9.095 -14.073 1.00 83.69 172 LEU A N 1
ATOM 1390 C CA . LEU A 1 172 ? 11.609 9.888 -14.092 1.00 83.69 172 LEU A CA 1
ATOM 1391 C C . LEU A 1 172 ? 11.719 11.144 -13.222 1.00 83.69 172 LEU A C 1
ATOM 1393 O O . LEU A 1 172 ? 10.927 12.065 -13.392 1.00 83.69 172 LEU A O 1
ATOM 1397 N N . TYR A 1 173 ? 12.652 11.153 -12.265 1.00 78.94 173 TYR A N 1
ATOM 1398 C CA . TYR A 1 173 ? 12.892 12.297 -11.390 1.00 78.94 173 TYR A CA 1
ATOM 1399 C C . TYR A 1 173 ? 14.089 13.130 -11.859 1.00 78.94 173 TYR A C 1
ATOM 1401 O O . TYR A 1 173 ? 14.009 14.354 -11.870 1.00 78.94 173 TYR A O 1
ATOM 1409 N N . ASP A 1 174 ? 15.184 12.479 -12.260 1.00 79.81 174 ASP A N 1
ATOM 1410 C CA . ASP A 1 174 ? 16.367 13.138 -12.822 1.00 79.81 174 ASP A CA 1
ATOM 1411 C C . ASP A 1 174 ? 16.861 12.345 -14.033 1.00 79.81 174 ASP A C 1
ATOM 1413 O O . ASP A 1 174 ? 17.193 11.165 -13.920 1.00 79.81 174 ASP A O 1
ATOM 1417 N N . SER A 1 175 ? 16.925 12.989 -15.198 1.00 86.19 175 SER A N 1
ATOM 1418 C CA . SER A 1 175 ? 17.290 12.347 -16.463 1.00 86.19 175 SER A CA 1
ATOM 1419 C C . SER A 1 175 ? 18.715 11.789 -16.489 1.00 86.19 175 SER A C 1
ATOM 1421 O O . SER A 1 175 ? 19.004 10.968 -17.359 1.00 86.19 175 SER A O 1
ATOM 1423 N N . ARG A 1 176 ? 19.585 12.192 -15.553 1.00 86.69 176 ARG A N 1
ATOM 1424 C CA . ARG A 1 176 ? 20.960 11.685 -15.405 1.00 86.69 176 ARG A CA 1
ATOM 1425 C C . ARG A 1 176 ? 21.029 10.332 -14.698 1.00 86.69 176 ARG A C 1
ATOM 1427 O O . ARG A 1 176 ? 22.056 9.665 -14.766 1.00 86.69 176 ARG A O 1
ATOM 1434 N N . ASN A 1 177 ? 19.954 9.923 -14.028 1.00 85.25 177 ASN A N 1
ATOM 1435 C CA . ASN A 1 177 ? 19.902 8.654 -13.319 1.00 85.25 177 ASN A CA 1
ATOM 1436 C C . ASN A 1 177 ? 19.815 7.448 -14.275 1.00 85.25 177 ASN A C 1
ATOM 1438 O O . ASN A 1 177 ? 19.308 7.543 -15.400 1.00 85.25 177 ASN A O 1
ATOM 1442 N N . THR A 1 178 ? 20.279 6.293 -13.792 1.00 85.12 178 THR A N 1
ATOM 1443 C CA . THR A 1 178 ? 20.444 5.062 -14.580 1.00 85.12 178 THR A CA 1
ATOM 1444 C C . THR A 1 178 ? 19.201 4.175 -14.623 1.00 85.12 178 THR A C 1
ATOM 1446 O O . THR A 1 178 ? 18.989 3.501 -15.630 1.00 85.12 178 THR A O 1
ATOM 1449 N N . CYS A 1 179 ? 18.347 4.174 -13.591 1.00 87.06 179 CYS A N 1
ATOM 1450 C CA . CYS A 1 179 ? 17.142 3.340 -13.596 1.00 87.06 179 CYS A CA 1
ATOM 1451 C C . CYS A 1 179 ? 16.125 3.873 -14.608 1.00 87.06 179 CYS A C 1
ATOM 1453 O O . CYS A 1 179 ? 15.601 4.979 -14.443 1.00 87.06 179 CYS A O 1
ATOM 1455 N N . ARG A 1 180 ? 15.817 3.050 -15.613 1.00 89.19 180 ARG A N 1
ATOM 1456 C CA . ARG A 1 180 ? 14.789 3.265 -16.639 1.00 89.19 180 ARG A CA 1
ATOM 1457 C C . ARG A 1 180 ? 13.731 2.178 -16.491 1.00 89.19 180 ARG A C 1
ATOM 1459 O O . ARG A 1 180 ? 14.072 1.008 -16.326 1.00 89.19 180 ARG A O 1
ATOM 1466 N N . CYS A 1 181 ? 12.451 2.542 -16.547 1.00 89.25 181 CYS A N 1
ATOM 1467 C CA . CYS A 1 181 ? 11.370 1.558 -16.425 1.00 89.25 181 CYS A CA 1
ATOM 1468 C C . CYS A 1 181 ? 11.385 0.565 -17.591 1.00 89.25 181 CYS A C 1
ATOM 1470 O O . CYS A 1 181 ? 11.122 -0.617 -17.392 1.00 89.25 181 CYS A O 1
ATOM 1472 N N . GLU A 1 182 ? 11.737 1.047 -18.781 1.00 91.81 182 GLU A N 1
ATOM 1473 C CA . GLU A 1 182 ? 11.947 0.246 -19.980 1.00 91.81 182 GLU A CA 1
ATOM 1474 C C . GLU A 1 182 ? 12.923 -0.894 -19.684 1.00 91.81 182 GLU A C 1
ATOM 1476 O O . GLU A 1 182 ? 12.596 -2.059 -19.887 1.00 91.81 182 GLU A O 1
ATOM 1481 N N . SER A 1 183 ? 14.067 -0.583 -19.072 1.00 90.94 183 SER A N 1
ATOM 1482 C CA . SER A 1 183 ? 15.129 -1.561 -18.834 1.00 90.94 183 SER A CA 1
ATOM 1483 C C . SER A 1 183 ? 14.757 -2.706 -17.884 1.00 90.94 183 SER A C 1
ATOM 1485 O O . SER A 1 183 ? 15.503 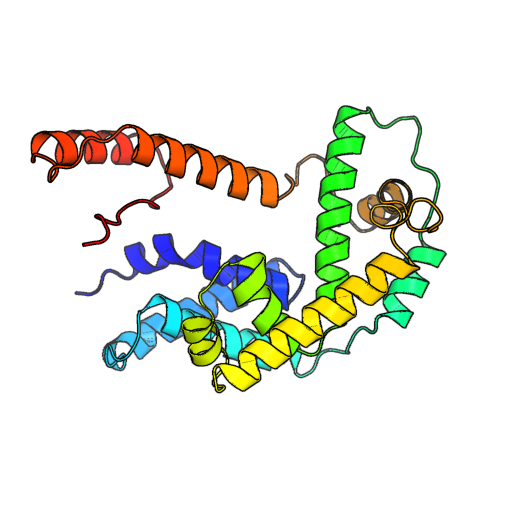-3.677 -17.763 1.00 90.94 183 SER A O 1
ATOM 1487 N N . LEU A 1 184 ? 13.614 -2.612 -17.201 1.00 89.62 184 LEU A N 1
ATOM 1488 C CA . LEU A 1 184 ? 13.110 -3.632 -16.283 1.00 89.62 184 LEU A CA 1
ATOM 1489 C C . LEU A 1 184 ? 11.982 -4.482 -16.886 1.00 89.62 184 LEU A C 1
ATOM 1491 O O . LEU A 1 184 ? 11.533 -5.423 -16.228 1.00 89.62 184 LEU A O 1
ATOM 1495 N N . ILE A 1 185 ? 11.521 -4.193 -18.110 1.00 90.12 185 ILE A N 1
ATOM 1496 C CA . ILE A 1 185 ? 10.404 -4.906 -18.755 1.00 90.12 185 ILE A CA 1
ATOM 1497 C C . ILE A 1 185 ? 10.726 -6.394 -18.913 1.00 90.12 185 ILE A C 1
ATOM 1499 O O . ILE A 1 185 ? 9.971 -7.231 -18.423 1.00 90.12 185 ILE A O 1
ATOM 1503 N N . ASN A 1 186 ? 11.865 -6.734 -19.524 1.00 89.19 186 ASN A N 1
ATOM 1504 C CA . ASN A 1 186 ? 12.241 -8.128 -19.792 1.00 89.19 186 ASN A CA 1
ATOM 1505 C C . ASN A 1 186 ? 12.351 -8.952 -18.507 1.00 89.19 186 ASN A C 1
ATOM 1507 O O . ASN A 1 186 ? 11.810 -10.054 -18.412 1.00 89.19 186 ASN A O 1
ATOM 1511 N N . PHE A 1 187 ? 13.023 -8.399 -17.493 1.00 86.25 187 PHE A N 1
ATOM 1512 C CA . PHE A 1 187 ? 13.119 -9.036 -16.186 1.00 86.25 187 PHE A CA 1
ATOM 1513 C C . PHE A 1 187 ? 11.731 -9.239 -15.572 1.00 86.25 187 PHE A C 1
ATOM 1515 O O . PHE A 1 187 ? 11.406 -10.344 -15.145 1.00 86.25 187 PHE A O 1
ATOM 1522 N N . SER A 1 188 ? 10.887 -8.207 -15.592 1.00 85.25 188 SER A N 1
ATOM 1523 C CA . SER A 1 188 ? 9.544 -8.259 -15.011 1.00 85.25 188 SER A CA 1
ATOM 1524 C C . SER A 1 188 ? 8.625 -9.256 -15.727 1.00 85.25 188 SER A C 1
ATOM 1526 O O . SER A 1 188 ? 7.858 -9.948 -15.061 1.00 85.25 188 SER A O 1
ATOM 1528 N N . LEU A 1 189 ? 8.721 -9.378 -17.057 1.00 84.25 189 LEU A N 1
ATOM 1529 C CA . LEU A 1 189 ? 8.015 -10.395 -17.845 1.00 84.25 189 LEU A CA 1
ATOM 1530 C C . LEU A 1 189 ? 8.488 -11.803 -17.475 1.00 84.25 189 LEU A C 1
ATOM 1532 O O . LEU A 1 189 ? 7.668 -12.675 -17.200 1.00 84.25 189 LEU A O 1
ATOM 1536 N N . LYS A 1 190 ? 9.808 -12.015 -17.394 1.00 85.62 190 LYS A N 1
ATOM 1537 C CA . LYS A 1 190 ? 10.401 -13.308 -17.019 1.00 85.62 190 LYS A CA 1
ATOM 1538 C C . LYS A 1 190 ? 9.985 -13.761 -15.617 1.00 85.62 190 LYS A C 1
ATOM 1540 O O . LYS A 1 190 ? 9.828 -14.954 -15.386 1.00 85.62 190 LYS A O 1
ATOM 1545 N N . GLN A 1 191 ? 9.815 -12.821 -14.689 1.00 80.75 191 GLN A N 1
ATOM 1546 C CA . GLN A 1 191 ? 9.317 -13.105 -13.341 1.00 80.75 191 GLN A CA 1
ATOM 1547 C C . GLN A 1 191 ? 7.785 -13.246 -13.269 1.00 80.75 191 GLN A C 1
ATOM 1549 O O . GLN A 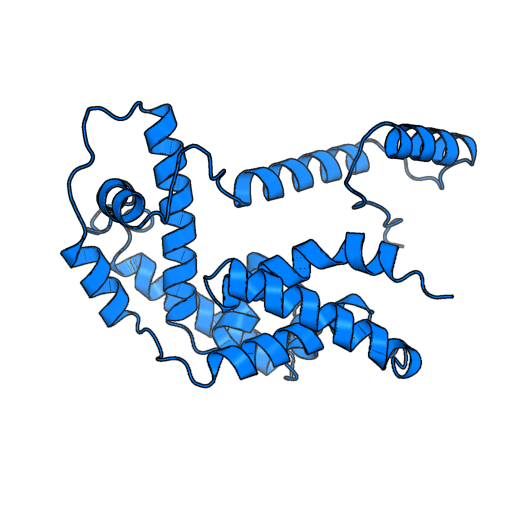1 191 ? 7.253 -13.540 -12.201 1.00 80.75 191 GLN A O 1
ATOM 1554 N N . GLY A 1 192 ? 7.059 -12.999 -14.365 1.00 79.94 192 GLY A N 1
ATOM 1555 C CA . GLY A 1 192 ? 5.594 -12.992 -14.381 1.00 79.94 192 GLY A CA 1
ATOM 1556 C C . GLY A 1 192 ? 4.965 -11.827 -13.606 1.00 79.94 192 GLY A C 1
ATOM 1557 O O . GLY A 1 192 ? 3.789 -11.885 -13.252 1.00 79.94 192 GLY A O 1
ATOM 1558 N N . TRP A 1 193 ? 5.726 -10.768 -13.314 1.00 79.25 193 TRP A N 1
ATOM 1559 C CA . TRP A 1 193 ? 5.243 -9.605 -12.558 1.00 79.25 193 TRP A CA 1
ATOM 1560 C C . TRP A 1 193 ? 4.373 -8.670 -13.399 1.00 79.25 193 TRP A C 1
ATOM 1562 O O . TRP A 1 193 ? 3.507 -7.981 -12.858 1.00 79.25 193 TRP A O 1
ATOM 1572 N N . ILE A 1 194 ? 4.600 -8.651 -14.713 1.00 78.75 194 ILE A N 1
ATOM 1573 C CA . ILE A 1 194 ? 3.842 -7.854 -15.679 1.00 78.75 194 ILE A CA 1
ATOM 1574 C C . ILE A 1 194 ? 3.358 -8.742 -16.826 1.00 78.75 194 ILE A C 1
ATOM 1576 O O . ILE A 1 194 ? 3.992 -9.748 -17.137 1.00 78.75 194 ILE A O 1
ATOM 1580 N N . SER A 1 195 ? 2.233 -8.389 -17.448 1.00 79.00 195 SER A N 1
ATOM 1581 C CA . SER A 1 195 ? 1.707 -9.080 -18.636 1.00 79.00 195 SER A CA 1
ATOM 1582 C C . SER A 1 195 ? 0.685 -8.216 -19.385 1.00 79.00 195 SER A C 1
ATOM 1584 O O . SER A 1 195 ? 0.136 -7.273 -18.816 1.00 79.00 195 SER A O 1
ATOM 1586 N N . LEU A 1 196 ? 0.404 -8.522 -20.659 1.00 67.75 196 LEU A N 1
ATOM 1587 C CA . LEU A 1 196 ? -0.580 -7.773 -21.466 1.00 67.75 196 LEU A CA 1
ATOM 1588 C C . LEU A 1 196 ? -1.979 -7.783 -20.847 1.00 67.75 196 LEU A C 1
ATOM 1590 O O . LEU A 1 196 ? -2.669 -6.767 -20.844 1.00 67.75 196 LEU A O 1
ATOM 1594 N N . ASN A 1 197 ? -2.360 -8.920 -20.268 1.00 63.22 197 ASN A N 1
ATOM 1595 C CA . ASN A 1 197 ? -3.680 -9.138 -19.680 1.00 63.22 197 ASN A CA 1
ATOM 1596 C C . ASN A 1 197 ? -3.775 -8.673 -18.218 1.00 63.22 197 ASN A C 1
ATOM 1598 O O . ASN A 1 197 ? -4.816 -8.850 -17.588 1.00 63.22 197 ASN A O 1
ATOM 1602 N N . ASN A 1 198 ? -2.705 -8.104 -17.656 1.00 58.50 198 ASN A N 1
ATOM 1603 C CA . ASN A 1 198 ? -2.699 -7.528 -16.317 1.00 58.50 198 ASN A CA 1
ATOM 1604 C C . ASN A 1 198 ? -2.807 -5.999 -16.455 1.00 58.50 198 ASN A C 1
ATOM 1606 O O . ASN A 1 198 ? -1.781 -5.331 -16.579 1.00 58.50 198 ASN A O 1
ATOM 1610 N N . PRO A 1 199 ? -4.021 -5.414 -16.500 1.00 50.66 199 PRO A N 1
ATOM 1611 C CA . PRO A 1 199 ? -4.162 -3.972 -16.666 1.00 50.66 199 PRO A CA 1
ATOM 1612 C C . PRO A 1 199 ? -3.432 -3.239 -15.536 1.00 50.66 199 PRO A C 1
ATOM 1614 O O . PRO A 1 199 ? -3.470 -3.668 -14.377 1.00 50.66 199 PRO A O 1
ATOM 1617 N N . ALA A 1 200 ? -2.789 -2.112 -15.854 1.00 47.75 200 ALA A N 1
ATOM 1618 C CA . ALA A 1 200 ? -2.249 -1.216 -14.841 1.00 47.75 200 ALA A CA 1
ATOM 1619 C C . ALA A 1 200 ? -3.387 -0.827 -13.879 1.00 47.75 200 ALA A C 1
ATOM 1621 O O . ALA A 1 200 ? -4.310 -0.102 -14.248 1.00 47.75 200 ALA A O 1
ATOM 1622 N N . ARG A 1 201 ? -3.352 -1.344 -12.641 1.00 50.88 201 ARG A N 1
ATOM 1623 C CA . ARG A 1 201 ? -4.476 -1.261 -11.682 1.00 50.88 201 ARG A CA 1
ATOM 1624 C C . ARG A 1 201 ? -4.975 0.175 -11.466 1.00 50.88 201 ARG A C 1
ATOM 1626 O O . ARG A 1 201 ? -6.179 0.392 -11.342 1.00 50.88 201 ARG A O 1
ATOM 1633 N N . ILE A 1 202 ? -4.064 1.146 -11.543 1.00 46.22 202 ILE A N 1
ATOM 1634 C CA . ILE A 1 202 ? -4.326 2.583 -11.393 1.00 46.22 202 ILE A CA 1
ATOM 1635 C C . ILE A 1 202 ? -5.254 3.136 -12.493 1.00 46.22 202 ILE A C 1
ATOM 1637 O O . ILE A 1 202 ? -6.038 4.040 -12.224 1.00 46.22 202 ILE A O 1
ATOM 1641 N N . GLU A 1 203 ? -5.233 2.608 -13.718 1.00 40.03 203 GLU A N 1
ATOM 1642 C CA . GLU A 1 203 ? -6.043 3.156 -14.819 1.00 40.03 203 GLU A CA 1
ATOM 1643 C C . GLU A 1 203 ? -7.535 2.838 -14.665 1.00 40.03 203 GLU A C 1
ATOM 1645 O O . GLU A 1 203 ? -8.377 3.693 -14.943 1.00 40.03 203 GLU A O 1
ATOM 1650 N N . SER A 1 204 ? -7.868 1.661 -14.124 1.00 42.03 204 SER A N 1
ATOM 1651 C CA . SER A 1 204 ? -9.250 1.334 -13.748 1.00 42.03 204 SER A CA 1
ATOM 1652 C C . SER A 1 204 ? -9.725 2.203 -12.577 1.00 42.03 204 SER A C 1
ATOM 1654 O O . SER A 1 204 ? -10.782 2.819 -12.644 1.00 42.03 204 SER A O 1
ATOM 1656 N N . GLU A 1 205 ? -8.882 2.378 -11.555 1.00 42.41 205 GLU A N 1
ATOM 1657 C CA . GLU A 1 205 ? -9.202 3.162 -10.359 1.00 42.41 205 GLU A CA 1
ATOM 1658 C C . GLU A 1 205 ? -9.367 4.666 -10.656 1.00 42.41 205 GLU A C 1
ATOM 1660 O O . GLU A 1 205 ? -10.277 5.301 -10.124 1.00 42.41 205 GLU A O 1
ATOM 1665 N N . ILE A 1 206 ? -8.550 5.238 -11.552 1.00 39.94 206 ILE A N 1
ATOM 1666 C CA . ILE A 1 206 ? -8.638 6.652 -11.964 1.00 39.94 206 ILE A CA 1
ATOM 1667 C C . ILE A 1 206 ? -9.823 6.902 -12.907 1.00 39.94 206 ILE A C 1
ATOM 1669 O O . ILE A 1 206 ? -10.475 7.947 -12.801 1.00 39.94 206 ILE A O 1
ATOM 1673 N N . LYS A 1 207 ? -10.107 5.986 -13.843 1.00 38.59 207 LYS A N 1
ATOM 1674 C CA . LYS A 1 207 ? -11.237 6.114 -14.778 1.00 38.59 207 LYS A CA 1
ATOM 1675 C C . LYS A 1 207 ? -12.572 6.058 -14.035 1.00 38.59 207 LYS A C 1
ATOM 1677 O O . LYS A 1 207 ? -13.447 6.886 -14.294 1.00 38.59 207 LYS A O 1
ATOM 1682 N N . ASP A 1 208 ? -12.679 5.163 -13.059 1.00 42.62 208 ASP A N 1
ATOM 1683 C CA . ASP A 1 208 ? -13.870 5.022 -12.224 1.00 42.62 208 ASP A CA 1
ATOM 1684 C C . ASP A 1 208 ? -14.097 6.278 -11.366 1.00 42.62 208 ASP A C 1
ATOM 1686 O O . ASP A 1 208 ? -15.198 6.825 -11.357 1.00 42.62 208 ASP A O 1
ATOM 1690 N N . LEU A 1 209 ? -13.043 6.832 -10.752 1.00 38.81 209 LEU A N 1
ATOM 1691 C CA . LEU A 1 209 ? -13.109 8.087 -9.986 1.00 38.81 209 LEU A CA 1
ATOM 1692 C C . LEU A 1 209 ? -13.501 9.310 -10.838 1.00 38.81 209 LEU A C 1
ATOM 1694 O O . LEU A 1 209 ? -14.257 10.166 -10.379 1.00 38.81 209 LEU A O 1
ATOM 1698 N N . LYS A 1 210 ? -13.025 9.414 -12.085 1.00 36.03 210 LYS A N 1
ATOM 1699 C CA . LYS A 1 210 ? -13.352 10.547 -12.973 1.00 36.03 210 LYS A CA 1
ATOM 1700 C C . LYS A 1 210 ? -14.813 10.547 -13.432 1.00 36.03 210 LYS A C 1
ATOM 1702 O O . LYS A 1 210 ? -15.426 11.613 -13.463 1.00 36.03 210 LYS A O 1
ATOM 1707 N N . ASN A 1 211 ? -15.375 9.379 -13.743 1.00 40.72 211 ASN A N 1
ATOM 1708 C CA . ASN A 1 211 ? -16.780 9.244 -14.155 1.00 40.72 211 ASN A CA 1
ATOM 1709 C C . ASN A 1 211 ? -17.739 9.548 -12.997 1.00 40.72 211 ASN A C 1
ATOM 1711 O O . ASN A 1 211 ? -18.724 10.264 -13.156 1.00 40.72 211 ASN A O 1
ATOM 1715 N N . VAL A 1 212 ? -17.377 9.072 -11.807 1.00 40.75 212 VAL A N 1
ATOM 1716 C CA . VAL A 1 212 ? -18.018 9.385 -10.528 1.00 40.75 212 VAL A CA 1
ATOM 1717 C C . VAL A 1 212 ? -18.069 10.907 -10.298 1.00 40.75 212 VAL A C 1
ATOM 1719 O O . VAL A 1 212 ? -19.131 11.469 -10.039 1.00 40.75 212 VAL A O 1
ATOM 1722 N N . ILE A 1 213 ? -16.948 11.613 -10.473 1.00 37.41 213 ILE A N 1
ATOM 1723 C CA . ILE A 1 213 ? -16.869 13.072 -10.278 1.00 37.41 213 ILE A CA 1
ATOM 1724 C C . ILE A 1 213 ? -17.661 13.853 -11.344 1.00 37.41 213 ILE A C 1
ATOM 1726 O O . ILE A 1 213 ? -18.242 14.894 -11.030 1.00 37.41 213 ILE A O 1
ATOM 1730 N N . SER A 1 214 ? -17.706 13.385 -12.598 1.00 38.03 214 SER A N 1
ATOM 1731 C CA . SER A 1 214 ? -18.470 14.054 -13.665 1.00 38.03 214 SER A CA 1
ATOM 1732 C C . SER A 1 214 ? -19.979 14.017 -13.404 1.00 38.03 214 SER A C 1
ATOM 1734 O O . SER A 1 214 ? -20.661 14.992 -13.707 1.00 38.03 214 SER A O 1
ATOM 1736 N N . LEU A 1 215 ? -20.478 12.939 -12.792 1.00 43.19 215 LEU A N 1
ATOM 1737 C CA . LEU A 1 215 ? -21.889 12.766 -12.444 1.00 43.19 215 LEU A CA 1
ATOM 1738 C C . LEU A 1 215 ? -22.344 13.756 -11.356 1.00 43.19 215 LEU A C 1
ATOM 1740 O O . LEU A 1 215 ? -23.429 14.328 -11.440 1.00 43.19 215 LEU A O 1
ATOM 1744 N N . TYR A 1 216 ? -21.487 14.005 -10.359 1.00 35.22 216 TYR A N 1
ATOM 1745 C CA . TYR A 1 216 ? -21.764 14.960 -9.278 1.00 35.22 216 TYR A CA 1
ATOM 1746 C C . TYR A 1 216 ? -21.762 16.413 -9.761 1.00 35.22 216 TYR A C 1
ATOM 1748 O O . TYR A 1 216 ? -22.498 17.236 -9.225 1.00 35.22 216 TYR A O 1
ATOM 1756 N N . LYS A 1 217 ? -20.976 16.732 -10.796 1.00 36.75 217 LYS A N 1
ATOM 1757 C CA . LYS A 1 217 ? -20.892 18.088 -11.365 1.00 36.75 217 LYS A CA 1
ATOM 1758 C C . LYS A 1 217 ? -22.130 18.505 -12.162 1.00 36.75 217 LYS A C 1
ATOM 1760 O O . LYS A 1 217 ? -22.322 19.695 -12.380 1.00 36.75 217 LYS A O 1
ATOM 1765 N N . THR A 1 218 ? -22.956 17.555 -12.598 1.00 41.66 218 THR A N 1
ATOM 1766 C CA . THR A 1 218 ? -24.161 17.819 -13.405 1.00 41.66 218 THR A CA 1
ATOM 1767 C C . THR A 1 218 ? -25.457 17.925 -12.596 1.00 41.66 218 THR A C 1
ATOM 1769 O O . THR A 1 218 ? -26.511 18.170 -13.177 1.00 41.66 218 THR A O 1
ATOM 1772 N N . LEU A 1 219 ? -25.414 17.748 -11.271 1.00 37.03 219 LEU A N 1
ATOM 1773 C CA . LEU A 1 219 ? -26.606 17.750 -10.420 1.00 37.03 219 LEU A CA 1
ATOM 1774 C C . LEU A 1 219 ? -26.847 19.135 -9.803 1.00 37.03 219 LEU A C 1
ATOM 1776 O O . LEU A 1 219 ? -26.000 19.659 -9.083 1.00 37.03 219 LEU A O 1
ATOM 1780 N N . GLN A 1 220 ? -28.023 19.716 -10.066 1.00 42.84 220 GLN A N 1
ATOM 1781 C CA . GLN A 1 220 ? -28.491 20.899 -9.346 1.00 42.84 220 GLN A CA 1
ATOM 1782 C C . GLN A 1 220 ? -28.897 20.554 -7.912 1.00 42.84 220 GLN A C 1
ATOM 1784 O O . GLN A 1 220 ? -29.289 19.443 -7.566 1.00 42.84 220 GLN A O 1
ATOM 1789 N N . GLU A 1 221 ? -28.756 21.561 -7.068 1.00 40.22 221 GLU A N 1
ATOM 1790 C CA . GLU A 1 221 ? -28.602 21.475 -5.634 1.00 40.22 221 GLU A CA 1
ATOM 1791 C C . GLU A 1 221 ? -29.887 21.188 -4.820 1.00 40.22 221 GLU A C 1
ATOM 1793 O O . GLU A 1 221 ? -30.053 21.787 -3.766 1.00 40.22 221 GLU A O 1
ATOM 1798 N N . THR A 1 222 ? -30.761 20.245 -5.178 1.00 38.91 222 THR A N 1
ATOM 1799 C CA . THR A 1 222 ? -31.914 19.889 -4.315 1.00 38.91 222 THR A CA 1
ATOM 1800 C C . THR A 1 222 ? -32.177 18.385 -4.225 1.00 38.91 222 THR A C 1
ATOM 1802 O O . THR A 1 222 ? -31.810 17.609 -5.101 1.00 38.91 222 THR A O 1
ATOM 1805 N N . SER A 1 223 ? -32.724 17.970 -3.073 1.00 41.00 223 SER A N 1
ATOM 1806 C CA . SER A 1 223 ? -32.888 16.569 -2.654 1.00 41.00 223 SER A CA 1
ATOM 1807 C C . SER A 1 223 ? -33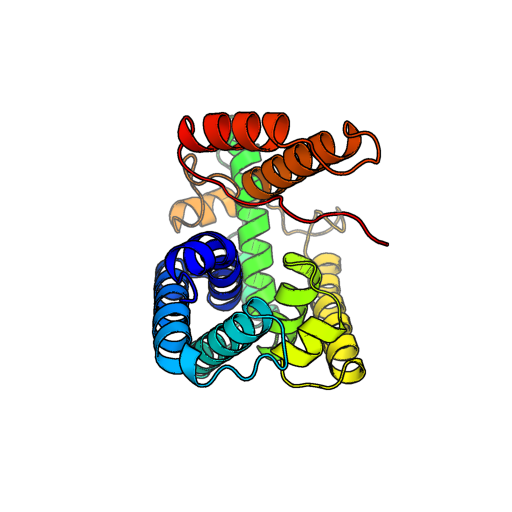.604 15.736 -3.734 1.00 41.00 223 SER A C 1
ATOM 1809 O O . SER A 1 223 ? -34.623 16.194 -4.251 1.00 41.00 223 SER A O 1
ATOM 1811 N N . PRO A 1 224 ? -33.105 14.533 -4.078 1.00 44.31 224 PRO A N 1
ATOM 1812 C CA . PRO A 1 224 ? -33.616 13.765 -5.209 1.00 44.31 224 PRO A CA 1
ATOM 1813 C C . PRO A 1 224 ? -35.067 13.318 -4.986 1.00 44.31 224 PRO A C 1
ATOM 1815 O O . PRO A 1 224 ? -35.438 12.879 -3.898 1.00 44.31 224 PRO A O 1
ATOM 1818 N N . THR A 1 225 ? -35.893 13.432 -6.027 1.00 51.34 225 THR A N 1
ATOM 1819 C CA . THR A 1 225 ? -37.276 12.937 -6.061 1.00 51.34 225 THR A CA 1
ATOM 1820 C C . THR A 1 225 ? -37.324 11.407 -6.138 1.00 51.34 225 THR A C 1
ATOM 1822 O O . THR A 1 225 ? -36.467 10.778 -6.754 1.00 51.34 225 THR A O 1
ATOM 1825 N N . ASN A 1 226 ? -38.388 10.796 -5.599 1.00 44.97 226 ASN A N 1
ATOM 1826 C CA . ASN A 1 226 ? -38.611 9.336 -5.608 1.00 44.97 226 ASN A CA 1
ATOM 1827 C C . ASN A 1 226 ? -38.556 8.689 -7.010 1.00 44.97 226 ASN A C 1
ATOM 1829 O O . ASN A 1 226 ? -38.344 7.483 -7.140 1.00 44.97 226 ASN A O 1
ATOM 1833 N N . GLU A 1 227 ? -38.769 9.467 -8.071 1.00 43.81 227 GLU A N 1
ATOM 1834 C CA . GLU A 1 227 ? -38.663 9.013 -9.459 1.00 43.81 227 GLU A CA 1
ATOM 1835 C C . GLU A 1 227 ? -37.201 8.888 -9.930 1.00 43.81 227 GLU A C 1
ATOM 1837 O O . GLU A 1 227 ? -36.866 7.962 -10.672 1.00 43.81 227 GLU A O 1
ATOM 1842 N N . PHE A 1 228 ? -36.311 9.751 -9.428 1.00 46.50 228 PHE A N 1
ATOM 1843 C CA . PHE A 1 228 ? -34.868 9.675 -9.660 1.00 46.50 228 PHE A CA 1
ATOM 1844 C C . PHE A 1 228 ? -34.271 8.438 -8.983 1.00 46.50 228 PHE A C 1
ATOM 1846 O O . PHE A 1 228 ? -33.565 7.675 -9.639 1.00 46.50 228 PHE A O 1
ATOM 1853 N N . ASP A 1 229 ? -34.649 8.164 -7.731 1.00 43.59 229 ASP A N 1
ATOM 1854 C CA . ASP A 1 229 ? -34.207 6.963 -7.009 1.00 43.59 229 ASP A CA 1
ATOM 1855 C C . ASP A 1 229 ? -34.644 5.677 -7.723 1.00 43.59 229 ASP A C 1
ATOM 1857 O O . ASP A 1 229 ? -33.850 4.751 -7.887 1.00 43.59 229 ASP A O 1
ATOM 1861 N N . LYS A 1 230 ? -35.874 5.630 -8.250 1.00 46.66 230 LYS A N 1
ATOM 1862 C CA . LYS A 1 230 ? -36.356 4.482 -9.038 1.00 46.66 230 LYS A CA 1
ATOM 1863 C C . LYS A 1 230 ? -35.614 4.323 -10.368 1.00 46.66 230 LYS A C 1
ATOM 1865 O O . LYS A 1 230 ? -35.388 3.194 -10.805 1.00 46.66 230 LYS A O 1
ATOM 1870 N N . ARG A 1 231 ? -35.217 5.424 -11.015 1.00 46.88 231 ARG A N 1
ATOM 1871 C CA . ARG A 1 231 ? -34.441 5.399 -12.267 1.00 46.88 231 ARG A CA 1
ATOM 1872 C C . ARG A 1 231 ? -32.993 4.965 -12.031 1.00 46.88 231 ARG A C 1
ATOM 1874 O O . ARG A 1 231 ? -32.476 4.163 -12.803 1.00 46.88 231 ARG A O 1
ATOM 1881 N N . VAL A 1 232 ? -32.374 5.427 -10.945 1.00 41.62 232 VAL A N 1
ATOM 1882 C CA . VAL A 1 232 ? -31.040 4.994 -10.502 1.00 41.62 232 VAL A CA 1
ATOM 18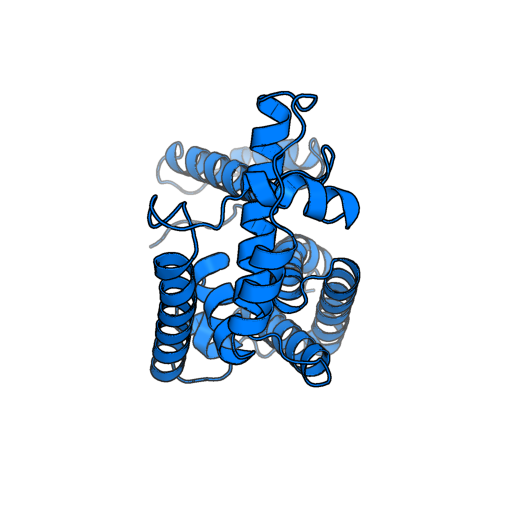83 C C . VAL A 1 232 ? -31.060 3.515 -10.118 1.00 41.62 232 VAL A C 1
ATOM 1885 O O . VAL A 1 232 ? -30.200 2.766 -10.567 1.00 41.62 232 VAL A O 1
ATOM 1888 N N . GLN A 1 233 ? -32.078 3.051 -9.389 1.00 44.59 233 GLN A N 1
ATOM 1889 C CA . GLN A 1 233 ? -32.193 1.638 -9.022 1.00 44.59 233 GLN A CA 1
ATOM 1890 C C . GLN A 1 233 ? -32.413 0.705 -10.219 1.00 44.59 233 GLN A C 1
ATOM 1892 O O . GLN A 1 233 ? -31.829 -0.372 -10.234 1.00 44.59 233 GLN A O 1
ATOM 1897 N N . ARG A 1 234 ? -33.171 1.108 -11.251 1.00 47.28 234 ARG A N 1
ATOM 1898 C CA . ARG A 1 234 ? -33.268 0.311 -12.492 1.00 47.28 234 ARG A CA 1
ATOM 1899 C C . ARG A 1 234 ? -31.933 0.213 -13.226 1.00 47.28 234 ARG A C 1
ATOM 1901 O O . ARG A 1 234 ? -31.573 -0.856 -13.696 1.00 47.28 234 ARG A O 1
ATOM 1908 N N . LEU A 1 235 ? -31.175 1.306 -13.287 1.00 41.16 235 LEU A N 1
ATOM 1909 C CA . LEU A 1 235 ? -29.884 1.325 -13.982 1.00 41.16 235 LEU A CA 1
ATOM 1910 C C . LEU A 1 235 ? -28.777 0.581 -13.216 1.00 41.16 235 LEU A C 1
ATOM 1912 O O . LEU A 1 235 ? -27.877 0.033 -13.845 1.00 41.16 235 LEU A O 1
ATOM 1916 N N . LEU A 1 236 ? -28.864 0.531 -11.884 1.00 39.09 236 LEU A N 1
ATOM 1917 C CA . LEU A 1 236 ? -28.010 -0.301 -11.029 1.00 39.09 236 LEU A CA 1
ATOM 1918 C C . LEU A 1 236 ? -28.399 -1.788 -11.069 1.00 39.09 236 LEU A C 1
ATOM 1920 O O . LEU A 1 236 ? -27.558 -2.635 -10.786 1.00 39.09 236 LEU A O 1
ATOM 1924 N N . ALA A 1 237 ? -29.653 -2.108 -11.403 1.00 42.78 237 ALA A N 1
ATOM 1925 C CA . ALA A 1 237 ? -30.134 -3.484 -11.525 1.00 42.78 237 ALA A CA 1
ATOM 1926 C C . ALA A 1 237 ? -29.754 -4.132 -12.870 1.00 42.78 237 ALA A C 1
ATOM 1928 O O . ALA A 1 237 ? -29.453 -5.322 -12.898 1.00 42.78 237 ALA A O 1
ATOM 1929 N N . ASP A 1 238 ? -29.703 -3.357 -13.959 1.00 43.16 238 ASP A N 1
ATOM 1930 C CA . ASP A 1 238 ? -29.404 -3.869 -15.309 1.00 43.16 238 ASP A CA 1
ATOM 1931 C C . ASP A 1 238 ? -27.899 -3.951 -15.643 1.00 43.16 238 ASP A C 1
ATOM 1933 O O . ASP A 1 238 ? -27.522 -4.469 -16.696 1.00 43.16 238 ASP A O 1
ATOM 1937 N N . LYS A 1 239 ? -27.005 -3.459 -14.773 1.00 40.75 239 LYS A N 1
ATOM 1938 C CA . LYS A 1 239 ? -25.549 -3.567 -14.955 1.00 40.75 239 LYS A CA 1
ATOM 1939 C C . LYS A 1 239 ? -24.878 -4.095 -13.693 1.00 40.75 239 LYS A C 1
ATOM 1941 O O . LYS A 1 239 ? -24.770 -3.399 -12.690 1.00 40.75 239 LYS A O 1
ATOM 1946 N N . VAL A 1 240 ? -24.428 -5.343 -13.799 1.00 43.28 240 VAL A N 1
ATOM 1947 C CA . VAL A 1 240 ? -23.635 -6.071 -12.807 1.00 43.28 240 VAL A CA 1
ATOM 1948 C C . VAL A 1 240 ? -22.438 -5.225 -12.357 1.00 43.28 240 VAL A C 1
ATOM 1950 O O . VAL A 1 240 ? -21.656 -4.764 -13.184 1.00 43.28 240 VAL A O 1
ATOM 1953 N N . ASP A 1 241 ? -22.353 -5.070 -11.034 1.00 42.06 241 ASP A N 1
ATOM 1954 C CA . ASP A 1 241 ? -21.265 -4.525 -10.221 1.00 42.06 241 ASP A CA 1
ATOM 1955 C C . ASP A 1 241 ? -20.824 -3.080 -10.513 1.00 42.06 241 ASP A C 1
ATOM 1957 O O . ASP A 1 241 ? -20.109 -2.803 -11.462 1.00 42.06 241 ASP A O 1
ATOM 1961 N N . PHE A 1 242 ? -21.236 -2.138 -9.651 1.00 30.56 242 PHE A N 1
ATOM 1962 C CA . PHE A 1 242 ? -20.361 -1.359 -8.751 1.00 30.56 242 PHE A CA 1
ATOM 1963 C C . PHE A 1 242 ? -21.181 -0.265 -8.031 1.00 30.56 242 PHE A C 1
ATOM 1965 O O . PHE A 1 242 ? -21.698 0.672 -8.634 1.00 30.56 242 PHE A O 1
ATOM 1972 N N . LEU A 1 243 ? -21.274 -0.380 -6.702 1.00 39.25 243 LEU A N 1
ATOM 1973 C CA . LEU A 1 243 ? -21.927 0.561 -5.781 1.00 39.25 243 LEU A CA 1
ATOM 1974 C C . LEU A 1 243 ? -20.875 1.459 -5.121 1.00 39.25 243 LEU A C 1
ATOM 1976 O O . LEU A 1 243 ? -20.392 1.162 -4.031 1.00 39.25 243 LEU A O 1
ATOM 1980 N N . ILE A 1 244 ? -20.511 2.568 -5.755 1.00 29.70 244 ILE A N 1
ATOM 1981 C CA . ILE A 1 244 ? -19.787 3.651 -5.080 1.00 29.70 244 ILE A CA 1
ATOM 1982 C C . ILE A 1 244 ? -20.328 4.938 -5.663 1.00 29.70 244 ILE A C 1
ATOM 1984 O O . ILE A 1 244 ? -19.933 5.282 -6.764 1.00 29.70 244 ILE A O 1
ATOM 1988 N N . LEU A 1 245 ? -21.269 5.570 -4.960 1.00 24.75 245 LEU A N 1
ATOM 1989 C CA . LEU A 1 245 ? -21.579 7.003 -4.980 1.00 24.75 245 LEU A CA 1
ATOM 1990 C C . LEU A 1 245 ? -22.955 7.230 -4.348 1.00 24.75 245 LEU A C 1
ATOM 1992 O O . LEU A 1 245 ? -23.937 7.540 -5.016 1.00 24.75 245 LEU A O 1
ATOM 1996 N N . ASN A 1 246 ? -23.020 7.100 -3.033 1.00 29.55 246 ASN A N 1
ATOM 1997 C CA . ASN A 1 246 ? -24.067 7.768 -2.288 1.00 29.55 246 ASN A CA 1
ATOM 1998 C C . ASN A 1 246 ? -23.354 8.539 -1.192 1.00 29.55 246 ASN A C 1
ATOM 2000 O O . ASN A 1 246 ? -22.968 7.942 -0.198 1.00 29.55 246 ASN A O 1
ATOM 2004 N N . ASP A 1 247 ? -23.112 9.825 -1.426 1.00 28.27 247 ASP A N 1
ATOM 2005 C CA . ASP A 1 247 ? -22.913 10.779 -0.344 1.00 28.27 247 ASP A CA 1
ATOM 2006 C C . ASP A 1 247 ? -23.559 12.103 -0.747 1.00 28.27 247 ASP A C 1
ATOM 2008 O O . ASP A 1 247 ? -23.113 12.830 -1.637 1.00 28.27 247 ASP A O 1
ATOM 2012 N N . LYS A 1 248 ? -24.682 12.383 -0.080 1.00 26.42 248 LYS A N 1
ATOM 2013 C CA . LYS A 1 248 ? -25.308 13.697 -0.062 1.00 26.42 248 LYS A CA 1
ATOM 2014 C C . LYS A 1 248 ? -24.330 14.708 0.550 1.00 26.42 248 LYS A C 1
ATOM 2016 O O . LYS A 1 248 ? -23.640 14.429 1.523 1.00 26.42 248 LYS A O 1
ATOM 2021 N N . LYS A 1 249 ? -24.330 15.877 -0.089 1.00 22.94 249 LYS A N 1
ATOM 2022 C CA . LYS A 1 249 ? -23.683 17.159 0.205 1.00 22.94 249 LYS A CA 1
ATOM 2023 C C . LYS A 1 249 ? -23.197 17.429 1.635 1.00 22.94 249 LYS A C 1
ATOM 2025 O O . LYS A 1 249 ? -23.904 17.231 2.616 1.00 22.94 249 LYS A O 1
ATOM 2030 N N . VAL A 1 250 ? -22.066 18.135 1.676 1.00 26.39 250 VAL A N 1
ATOM 2031 C CA . VAL A 1 250 ? -21.682 19.061 2.747 1.00 26.39 250 VAL A CA 1
ATOM 2032 C C . VAL A 1 250 ? -22.659 20.247 2.783 1.00 26.39 250 VAL A C 1
ATOM 2034 O O . VAL A 1 250 ? -22.530 21.186 1.999 1.00 26.39 250 VAL A O 1
ATOM 2037 N N . LYS A 1 251 ? -23.652 20.173 3.668 1.00 28.98 251 LYS A N 1
ATOM 2038 C CA . LYS A 1 251 ? -23.918 21.093 4.790 1.00 28.98 251 LYS A CA 1
ATOM 2039 C C . LYS A 1 251 ? -25.078 20.533 5.604 1.00 28.98 251 LYS A C 1
ATOM 2041 O O . LYS A 1 251 ? -26.101 20.180 4.982 1.00 28.98 251 LYS A O 1
#

Foldseek 3Di:
DPDLVVVCQACLVVLLLLQCLLPVDNVSSNVLSVVLSVVCVVCVVVPPPPDDSNLVSLLSSLVSSCVVCVPPDQDALVNVLVVLVVQFDAADPPADPVRLVQLLLLLVVVVSSNLLSNDDSLLSQLCCVCPVVVHDLVSSCSSSVHDSVVSVVSPVVSVVSSVVSCCAANCVNPVPHDRDSNRNSVVCVVVVSDDPPDGSPVVVVVVVVVVLVVVVVPDDQDDDDPVVVVVVVVVPVVDPDDDPDDDDDDD

Mean predicted aligned error: 11.51 Å

pLDDT: mean 75.65, std 20.08, range [22.94, 97.81]

Radius of gyration: 20.79 Å; Cα contacts (8 Å, |Δi|>4): 216; chains: 1; bounding box: 60×36×51 Å

Sequence (251 aa):
MVNTEIIYKQYSKRIYNLAYRMTGDKDDASDITQDTFIQGFNSLDKFKGESQIYTWLYKIAKNKCLRYLEKRNKTTFLSLQELIDKTSSPVSDEISETEKMNYISQVKDGCLSGLLRCLSLQQRLAFILNILLDLPMAQVASIIDKSENATRILVHRSKQKIKFFLCNNCSLYDSRNTCRCESLINFSLKQGWISLNNPARIESEIKDLKNVISLYKTLQETSPTNEFDKRVQRLLADKVDFLILNDKKVK

Secondary structure (DSSP, 8-state):
---HHHHHHHHHHHHHHHHHHHHS-HHHHHHHHHHHHHHHHHTGGG--SSS-HHHHHHHHHHHHHHHHHTTSPPP-HHHHHHHHHHH--PPPTTS-HHHHHHHHHHHHHHHHHHHHHTS-HHHHHHHIIIIIS---HHHHHHHHTS-HHHHHHHHHHHHHHHHHHHHHHBTTT-TT-SB-SGGGHHHHHHTTS--TTS--HHHHHHHHHHHHHHHHHT--SSPPPHHHHHHHHHHHHSS-S----------

Solvent-accessible surface area (backbone atoms only — not comparable to full-atom values): 14442 Å² total; per-residue (Å²): 130,88,62,63,67,60,55,44,73,59,41,46,68,61,46,27,52,52,32,27,66,70,70,74,36,71,64,66,10,49,51,48,32,53,52,29,51,54,53,45,62,78,42,46,91,71,60,82,70,89,60,56,71,67,52,52,47,47,34,49,35,49,52,49,51,49,65,67,47,70,82,51,87,80,51,43,66,66,63,52,49,55,50,51,69,75,46,55,42,86,63,71,88,85,58,52,72,70,57,47,53,52,46,34,49,35,42,52,54,50,48,51,50,51,55,42,48,39,41,55,71,67,24,31,49,39,33,42,40,41,70,73,65,64,39,56,62,66,58,43,8,61,44,72,72,48,55,51,67,60,38,52,52,31,33,51,52,38,52,51,53,53,47,54,52,35,62,72,36,26,30,91,72,30,78,87,33,80,46,48,54,57,24,38,43,62,51,33,44,75,70,64,76,43,53,92,90,54,70,47,68,63,60,60,57,50,54,53,53,51,56,55,53,55,59,62,74,72,58,73,96,65,85,81,51,76,66,54,55,53,53,51,50,51,58,58,67,78,42,85,84,82,81,81,86,86,78,84,73,98,123